Protein AF-A0A951WK63-F1 (afdb_monomer)

Mean predicted aligned error: 18.82 Å

Radius of gyration: 70.53 Å; Cα contacts (8 Å, |Δi|>4): 90; chains: 1; bounding box: 106×45×190 Å

Solvent-accessible surface area (backbone atoms only — not comparable to full-atom values): 14567 Å² total; per-residue (Å²): 136,89,88,79,92,79,76,72,72,81,50,56,33,42,60,71,56,48,23,63,70,56,74,44,58,69,61,54,49,54,70,50,30,37,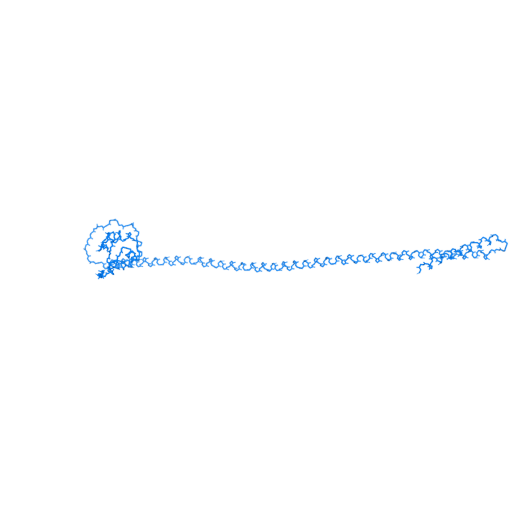70,70,66,74,43,68,81,74,44,72,62,87,96,44,50,25,27,48,43,69,59,53,55,51,49,35,57,53,44,68,72,54,69,64,82,78,84,69,77,99,78,85,88,77,90,80,92,78,87,79,94,75,95,70,68,66,65,58,53,52,48,56,50,52,53,49,54,51,51,50,52,50,52,50,52,53,50,54,50,52,51,52,64,56,48,54,60,53,52,55,51,52,52,52,50,54,53,49,54,52,52,51,50,54,50,49,54,52,48,54,51,50,51,52,50,50,53,50,52,52,52,52,52,49,53,50,49,55,50,51,53,50,52,51,52,51,51,53,51,51,51,51,52,47,53,52,52,50,51,53,51,50,52,50,53,53,51,51,50,52,52,50,54,51,49,52,54,49,50,52,47,52,52,52,43,50,55,47,47,55,53,49,71,69,53,58,88,88,44,52,72,57,50,53,51,43,52,54,48,46,53,50,46,53,52,49,49,51,53,54,55,51,62,63,63,75,76,119

pLDDT: mean 82.48, std 19.21, range [30.3, 98.0]

Structure (mmCIF, N/CA/C/O backbone):
data_AF-A0A951WK63-F1
#
_entry.id   AF-A0A951WK63-F1
#
loop_
_atom_site.group_PDB
_atom_site.id
_atom_site.type_symbol
_atom_site.label_atom_id
_atom_site.label_alt_id
_atom_site.label_comp_id
_atom_site.label_asym_id
_atom_site.label_entity_id
_atom_site.label_seq_id
_atom_site.pdbx_PDB_ins_code
_atom_site.Cartn_x
_atom_site.Cartn_y
_atom_site.Cartn_z
_atom_site.occupancy
_atom_site.B_iso_or_equiv
_atom_site.auth_seq_id
_atom_site.auth_comp_id
_atom_site.auth_asym_id
_atom_site.auth_atom_id
_atom_site.pdbx_PDB_model_num
ATOM 1 N N . MET A 1 1 ? 2.609 -20.962 109.152 1.00 34.22 1 MET A N 1
ATOM 2 C CA . MET A 1 1 ? 1.715 -22.132 109.272 1.00 34.22 1 MET A CA 1
ATOM 3 C C . MET A 1 1 ? 0.358 -21.588 109.696 1.00 34.22 1 MET A C 1
ATOM 5 O O . MET A 1 1 ? 0.169 -21.333 110.871 1.00 34.22 1 MET A O 1
ATOM 9 N N . GLU A 1 2 ? -0.448 -21.027 108.794 1.00 42.94 2 GLU A N 1
ATOM 10 C CA . GLU A 1 2 ? -1.287 -21.726 107.797 1.00 42.94 2 GLU A CA 1
ATOM 11 C C . GLU A 1 2 ? -2.126 -22.860 108.397 1.00 42.94 2 GLU A C 1
ATOM 13 O O . GLU A 1 2 ? -1.542 -23.794 108.949 1.00 42.94 2 GLU A O 1
ATOM 18 N N . ARG A 1 3 ? -3.457 -22.721 108.214 1.00 35.09 3 ARG A N 1
ATOM 19 C CA . ARG A 1 3 ? -4.582 -23.694 108.195 1.00 35.09 3 ARG A CA 1
ATOM 20 C C . ARG A 1 3 ? -5.796 -23.121 108.955 1.00 35.09 3 ARG A C 1
ATOM 22 O O . ARG A 1 3 ? -5.634 -22.655 110.071 1.00 35.09 3 ARG A O 1
ATOM 29 N N . ASP A 1 4 ? -7.035 -23.094 108.469 1.00 35.56 4 ASP A N 1
ATOM 30 C CA . ASP A 1 4 ? -7.617 -23.539 107.205 1.00 35.56 4 ASP A CA 1
ATOM 31 C C . ASP A 1 4 ? -8.939 -22.784 106.954 1.00 35.56 4 ASP A C 1
ATOM 33 O O . ASP A 1 4 ? -9.844 -22.755 107.786 1.00 35.56 4 ASP A O 1
ATOM 37 N N . ASN A 1 5 ? -9.037 -22.193 105.763 1.00 47.41 5 ASN A N 1
ATOM 38 C CA . ASN A 1 5 ? -10.276 -21.811 105.089 1.00 47.41 5 ASN A CA 1
ATOM 39 C C . ASN A 1 5 ? -11.104 -23.068 104.792 1.00 47.41 5 ASN A C 1
ATOM 41 O O . ASN A 1 5 ? -10.549 -24.010 104.227 1.00 47.41 5 ASN A O 1
ATOM 45 N N . ARG A 1 6 ? -12.422 -23.032 105.046 1.00 36.03 6 ARG A N 1
ATOM 46 C CA . ARG A 1 6 ? -13.476 -23.626 104.188 1.00 36.03 6 ARG A CA 1
ATOM 47 C C . ARG A 1 6 ? -14.877 -23.429 104.798 1.00 36.03 6 ARG A C 1
ATOM 49 O O . ARG A 1 6 ? -15.566 -24.377 105.147 1.00 36.03 6 ARG A O 1
ATOM 56 N N . PHE A 1 7 ? -15.330 -22.178 104.880 1.00 42.25 7 PHE A N 1
ATOM 57 C CA . PHE A 1 7 ? -16.761 -21.909 104.702 1.00 42.25 7 PHE A CA 1
ATOM 58 C C . PHE A 1 7 ? -16.966 -21.752 103.195 1.00 42.25 7 PHE A C 1
ATOM 60 O O . PHE A 1 7 ? -16.300 -20.917 102.586 1.00 42.25 7 PHE A O 1
ATOM 67 N N . SER A 1 8 ? -17.784 -22.610 102.587 1.00 45.47 8 SER A N 1
ATOM 68 C CA . SER A 1 8 ? -17.955 -22.732 101.134 1.00 45.47 8 SER A CA 1
ATOM 69 C C . SER A 1 8 ? -18.132 -21.374 100.441 1.00 45.47 8 SER A C 1
ATOM 71 O O . SER A 1 8 ? -19.189 -20.750 100.526 1.00 45.47 8 SER A O 1
ATOM 73 N N . ASN A 1 9 ? -17.096 -20.930 99.722 1.00 51.28 9 ASN A N 1
ATOM 74 C CA . ASN A 1 9 ? -17.106 -19.709 98.906 1.00 51.28 9 ASN A CA 1
ATOM 75 C C . ASN A 1 9 ? -18.118 -19.767 97.744 1.00 51.28 9 ASN A C 1
ATOM 77 O O . ASN A 1 9 ? -18.360 -18.746 97.114 1.00 51.28 9 ASN A O 1
ATOM 81 N N . ASP A 1 10 ? -18.748 -20.916 97.492 1.00 58.69 10 ASP A N 1
ATOM 82 C CA . ASP A 1 10 ? -19.718 -21.103 96.406 1.00 58.69 10 ASP A CA 1
ATOM 83 C C . ASP A 1 10 ? -21.110 -20.522 96.682 1.00 58.69 10 ASP A C 1
ATOM 85 O O . ASP A 1 10 ? -21.934 -20.429 95.770 1.00 58.69 10 ASP A O 1
ATOM 89 N N . GLN A 1 11 ? -21.403 -20.123 97.924 1.00 78.25 11 GLN A N 1
ATOM 90 C CA . GLN A 1 11 ? -22.748 -19.671 98.286 1.00 78.25 11 GLN A CA 1
ATOM 91 C C . GLN A 1 11 ? -22.959 -18.163 98.087 1.00 78.25 11 GLN A C 1
ATOM 93 O O . GLN A 1 11 ? -24.098 -17.722 97.907 1.00 78.25 11 GLN A O 1
ATOM 98 N N . PHE A 1 12 ? -21.881 -17.371 98.098 1.00 84.81 12 PHE A N 1
ATOM 99 C CA . PHE A 1 12 ? -21.942 -15.913 98.018 1.00 84.81 12 PHE A CA 1
ATOM 100 C C . PHE A 1 12 ? -21.297 -15.382 96.744 1.00 84.81 12 PHE A C 1
ATOM 102 O O . PHE A 1 12 ? -20.164 -15.710 96.415 1.00 84.81 12 PHE A O 1
ATOM 109 N N . VAL A 1 13 ? -22.014 -14.495 96.069 1.00 86.81 13 VAL A N 1
ATOM 110 C CA . VAL A 1 13 ? -21.670 -13.951 94.757 1.00 86.81 13 VAL A CA 1
ATOM 111 C C . VAL A 1 13 ? -21.467 -12.449 94.898 1.00 86.81 13 VAL A C 1
ATOM 113 O O . VAL A 1 13 ? -22.245 -11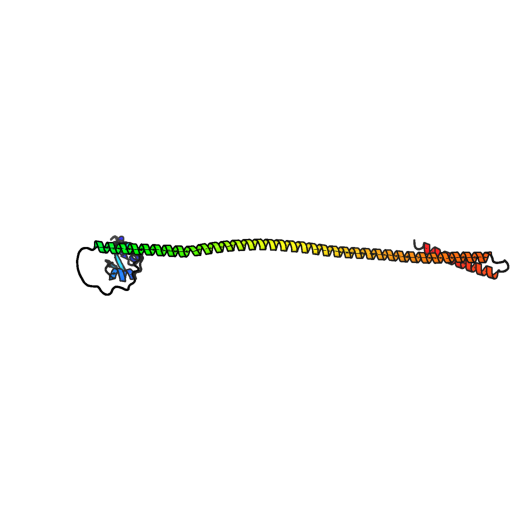.767 95.573 1.00 86.81 13 VAL A O 1
ATOM 116 N N . SER A 1 14 ? -20.392 -11.923 94.310 1.00 89.25 14 SER A N 1
ATOM 117 C CA . SER A 1 14 ? -20.122 -10.485 94.331 1.00 89.25 14 SER A CA 1
ATOM 118 C C . SER A 1 14 ? -21.089 -9.730 93.410 1.00 89.25 14 SER A C 1
ATOM 120 O O . SER A 1 14 ? -21.697 -10.314 92.521 1.00 89.25 14 SER A O 1
ATOM 122 N N . VAL A 1 15 ? -21.208 -8.408 93.562 1.00 86.56 15 VAL A N 1
ATOM 123 C CA . VAL A 1 15 ? -22.003 -7.571 92.633 1.00 86.56 15 VAL A CA 1
ATOM 124 C C . VAL A 1 15 ? -21.571 -7.756 91.177 1.00 86.56 15 VAL A C 1
ATOM 126 O O . VAL A 1 15 ? -22.404 -7.716 90.282 1.00 86.56 15 VAL A O 1
ATOM 129 N N . GLN A 1 16 ? -20.276 -7.958 90.928 1.00 86.69 16 GLN A N 1
ATOM 130 C CA . GLN A 1 16 ? -19.763 -8.131 89.573 1.00 86.69 16 GLN A CA 1
ATOM 131 C C . GLN A 1 16 ? -20.203 -9.463 88.962 1.00 86.69 16 GLN A C 1
ATOM 133 O O . GLN A 1 16 ? -20.609 -9.488 87.806 1.00 86.69 16 GLN A O 1
ATOM 138 N N . ASP A 1 17 ? -20.192 -10.528 89.756 1.00 86.19 17 ASP A N 1
ATOM 139 C CA . ASP A 1 17 ? -20.653 -11.851 89.330 1.00 86.19 17 ASP A CA 1
ATOM 140 C C . ASP A 1 17 ? -22.192 -11.917 89.258 1.00 86.19 17 ASP A C 1
ATOM 142 O O . ASP A 1 17 ? -22.770 -12.645 88.460 1.00 86.19 17 ASP A O 1
ATOM 146 N N . ALA A 1 18 ? -22.892 -11.105 90.052 1.00 84.88 18 ALA A N 1
ATOM 147 C CA . ALA A 1 18 ? -24.337 -10.945 89.943 1.00 84.88 18 ALA A CA 1
ATOM 148 C C . ALA A 1 18 ? -24.736 -10.252 88.627 1.00 84.88 18 ALA A C 1
ATOM 150 O O . ALA A 1 18 ? -25.718 -10.644 88.001 1.00 84.88 18 ALA A O 1
ATOM 151 N N . CYS A 1 19 ? -23.958 -9.256 88.178 1.00 86.94 19 CYS A N 1
ATOM 152 C CA . CYS A 1 19 ? -24.175 -8.594 86.887 1.00 86.94 19 CYS A CA 1
ATOM 153 C C . CYS A 1 19 ? -24.068 -9.568 85.713 1.00 86.94 19 CYS A C 1
ATOM 155 O O . CYS A 1 19 ? -24.853 -9.474 84.773 1.00 86.94 19 CYS A O 1
ATOM 157 N N . THR A 1 20 ? -23.098 -10.485 85.753 1.00 85.56 20 THR A N 1
ATOM 158 C CA . THR A 1 20 ? -22.901 -11.462 84.677 1.00 85.56 20 THR A CA 1
ATOM 159 C C . THR A 1 20 ? -24.010 -12.507 84.666 1.00 85.56 20 THR A C 1
ATOM 161 O O . THR A 1 20 ? -24.532 -12.809 83.599 1.00 85.56 20 THR A O 1
ATOM 164 N N . LEU A 1 21 ? -24.433 -12.999 85.836 1.00 84.81 21 LEU A N 1
ATOM 165 C CA . LEU A 1 21 ? -25.524 -13.975 85.942 1.00 84.81 21 LEU A CA 1
ATOM 166 C C . LEU A 1 21 ? -26.891 -13.417 85.517 1.00 84.81 21 LEU A C 1
ATOM 168 O O . LEU A 1 21 ? -27.717 -14.167 85.012 1.00 84.81 21 LEU A O 1
ATOM 172 N N . LEU A 1 22 ? -27.127 -12.116 85.701 1.00 83.56 22 LEU A N 1
ATOM 173 C CA . LEU A 1 22 ? -28.376 -11.440 85.317 1.00 83.56 22 LEU A CA 1
ATOM 174 C C . LEU A 1 22 ? -28.280 -10.704 83.972 1.00 83.56 22 LEU A C 1
ATOM 176 O O . LEU A 1 22 ? -29.201 -9.980 83.607 1.00 83.56 22 LEU A O 1
ATOM 180 N N . ASN A 1 23 ? -27.145 -10.819 83.272 1.00 84.69 23 ASN A N 1
ATOM 181 C CA . ASN A 1 23 ? -26.822 -10.078 82.049 1.00 84.69 23 ASN A CA 1
ATOM 182 C C . ASN A 1 23 ? -27.219 -8.584 82.114 1.00 84.69 23 ASN A C 1
ATOM 184 O O . ASN A 1 23 ? -27.838 -8.036 81.201 1.00 84.69 23 ASN A O 1
ATOM 188 N N . CYS A 1 24 ? -26.913 -7.920 83.236 1.00 83.62 24 CYS A N 1
ATOM 189 C CA . CYS A 1 24 ? -27.337 -6.545 83.492 1.00 83.62 24 CYS A CA 1
ATOM 190 C C . CYS A 1 24 ? -26.246 -5.679 84.136 1.00 83.62 24 CYS A C 1
ATOM 192 O O . CYS A 1 24 ? -25.277 -6.161 84.721 1.00 83.62 24 CYS A O 1
ATOM 194 N N . GLY A 1 25 ? -26.394 -4.356 84.018 1.00 86.62 25 GLY A N 1
ATOM 195 C CA . GLY A 1 25 ? -25.466 -3.396 84.614 1.00 86.62 25 GLY A CA 1
ATOM 196 C C . GLY A 1 25 ? -25.632 -3.258 86.132 1.00 86.62 25 GLY A C 1
ATOM 197 O O . GLY A 1 25 ? -26.723 -3.440 86.672 1.00 86.62 25 GLY A O 1
ATOM 198 N N . ARG A 1 26 ? -24.565 -2.823 86.823 1.00 87.19 26 ARG A N 1
ATOM 199 C CA . ARG A 1 26 ? -24.556 -2.597 88.289 1.00 87.19 26 ARG A CA 1
ATOM 200 C C . ARG A 1 26 ? -25.702 -1.697 88.755 1.00 87.19 26 ARG A C 1
ATOM 202 O O . ARG A 1 26 ? -26.252 -1.921 89.826 1.00 87.19 26 ARG A O 1
ATOM 209 N N . THR A 1 27 ? -26.072 -0.705 87.945 1.00 87.69 27 THR A N 1
ATOM 210 C CA . THR A 1 27 ? -27.185 0.208 88.229 1.00 87.69 27 THR A CA 1
ATOM 211 C C . THR A 1 27 ? -28.483 -0.560 88.446 1.00 87.69 27 THR A C 1
ATOM 213 O O . THR A 1 27 ? -29.096 -0.384 89.489 1.00 87.69 27 THR A O 1
ATOM 216 N N . LYS A 1 28 ? -28.838 -1.494 87.551 1.00 84.88 28 LYS A N 1
ATOM 217 C CA . LYS A 1 28 ? -30.066 -2.299 87.669 1.00 84.88 28 LYS A CA 1
ATOM 218 C C . LYS A 1 28 ? -30.078 -3.116 88.968 1.00 84.88 28 LYS A C 1
ATOM 220 O O . LYS A 1 28 ? -31.107 -3.215 89.626 1.00 84.88 28 LYS A O 1
ATOM 225 N N . ILE A 1 29 ? -28.920 -3.605 89.417 1.00 85.31 29 ILE A N 1
ATOM 226 C CA . ILE A 1 29 ? -28.810 -4.312 90.701 1.00 85.31 29 ILE A CA 1
ATOM 227 C C . ILE A 1 29 ? -29.177 -3.412 91.883 1.00 85.31 29 ILE A C 1
ATOM 229 O O . ILE A 1 29 ? -29.987 -3.801 92.721 1.00 85.31 29 ILE A O 1
ATOM 233 N N . TYR A 1 30 ? -28.623 -2.204 91.950 1.00 85.38 30 TYR A N 1
ATOM 234 C CA . TYR A 1 30 ? -28.864 -1.310 93.084 1.00 85.38 30 TYR A CA 1
ATOM 235 C C . TYR A 1 30 ? -30.220 -0.607 93.032 1.00 85.38 30 TYR A C 1
ATOM 237 O O . TYR A 1 30 ? -30.876 -0.482 94.064 1.00 85.38 30 TYR A O 1
ATOM 245 N N . THR A 1 31 ? -30.641 -0.153 91.853 1.00 83.62 31 THR A N 1
ATOM 246 C CA . THR A 1 31 ? -31.808 0.726 91.697 1.00 83.62 31 THR A CA 1
ATOM 247 C C . THR A 1 31 ? -33.093 -0.004 91.357 1.00 83.62 31 THR A C 1
ATOM 249 O O . THR A 1 31 ? -34.152 0.612 91.436 1.00 83.62 31 THR A O 1
ATOM 252 N N . HIS A 1 32 ? -33.021 -1.270 90.951 1.00 83.25 32 HIS A N 1
ATOM 253 C CA . HIS A 1 32 ? -34.204 -2.071 90.657 1.00 83.25 32 HIS A CA 1
ATOM 254 C C . HIS A 1 32 ? -34.300 -3.282 91.584 1.00 83.25 32 HIS A C 1
ATOM 256 O O . HIS A 1 32 ? -35.345 -3.498 92.183 1.00 83.25 32 HIS A O 1
ATOM 262 N N . TYR A 1 33 ? -33.227 -4.061 91.763 1.00 85.94 33 TYR A N 1
ATOM 263 C CA . TYR A 1 33 ? -33.324 -5.266 92.597 1.00 85.94 33 TYR A CA 1
ATOM 264 C C . TYR A 1 33 ? -33.220 -4.989 94.097 1.00 85.94 33 TYR A C 1
ATOM 266 O O . TYR A 1 33 ? -34.008 -5.531 94.865 1.00 85.94 33 TYR A O 1
ATOM 274 N N . ILE A 1 34 ? -32.284 -4.147 94.539 1.00 85.00 34 ILE A N 1
ATOM 275 C CA . ILE A 1 34 ? -32.101 -3.884 95.976 1.00 85.00 34 ILE A CA 1
ATOM 276 C C . ILE A 1 34 ? -33.149 -2.906 96.515 1.00 85.00 34 ILE A C 1
ATOM 278 O O . ILE A 1 34 ? -33.750 -3.170 97.554 1.00 85.00 34 ILE A O 1
ATOM 282 N N . SER A 1 35 ? -33.388 -1.796 95.815 1.00 83.56 35 SER A N 1
ATOM 283 C CA . SER A 1 35 ? -34.369 -0.773 96.212 1.00 83.56 35 SER A CA 1
ATOM 284 C C . SER A 1 35 ? -35.796 -1.317 96.320 1.00 83.56 35 SER A C 1
ATOM 286 O O . SER A 1 35 ? -36.496 -0.976 97.268 1.00 83.56 35 SER A O 1
ATOM 288 N N . ASN A 1 36 ? -36.202 -2.204 95.405 1.00 78.94 36 ASN A N 1
ATOM 289 C CA . ASN A 1 36 ? -37.531 -2.822 95.412 1.00 78.94 36 ASN A CA 1
ATOM 290 C C . ASN A 1 36 ? -37.598 -4.072 96.313 1.00 78.94 36 ASN A C 1
ATOM 292 O 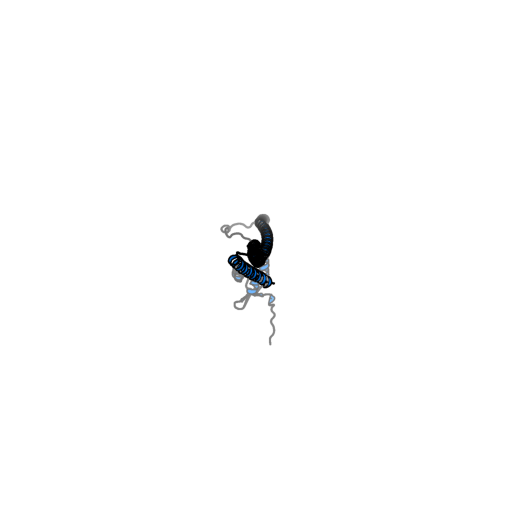O . ASN A 1 36 ? -38.584 -4.801 96.283 1.00 78.94 36 ASN A O 1
ATOM 296 N N . GLY A 1 37 ? -36.543 -4.361 97.087 1.00 80.94 37 GLY A N 1
ATOM 297 C CA . GLY A 1 37 ? -36.499 -5.484 98.030 1.00 80.94 37 GLY A CA 1
ATOM 298 C C . GLY A 1 37 ? -36.382 -6.877 97.394 1.00 80.94 37 GLY A C 1
ATOM 299 O O . GLY A 1 37 ? -36.453 -7.874 98.108 1.00 80.94 37 GLY A O 1
ATOM 300 N N . LEU A 1 38 ? -36.173 -6.965 96.078 1.00 81.06 38 LEU A N 1
ATOM 301 C CA . LEU A 1 38 ? -36.055 -8.223 95.328 1.00 81.06 38 LEU A CA 1
ATOM 302 C C . LEU A 1 38 ? -34.724 -8.943 95.591 1.00 81.06 38 LEU A C 1
ATOM 304 O O . LEU A 1 38 ? -34.646 -10.165 95.482 1.00 81.06 38 LEU A O 1
ATOM 308 N N . LEU A 1 39 ? -33.677 -8.198 95.956 1.00 85.31 39 LEU A N 1
ATOM 309 C CA . LEU A 1 39 ? -32.358 -8.726 96.292 1.00 85.31 39 LEU A CA 1
ATOM 310 C C . LEU A 1 39 ? -31.818 -8.047 97.554 1.00 85.31 39 LEU A C 1
ATOM 312 O O . LEU A 1 39 ? -31.720 -6.827 97.624 1.00 85.31 39 LEU A O 1
ATOM 316 N N . ALA A 1 40 ? -31.405 -8.833 98.548 1.00 84.31 40 ALA A N 1
ATOM 317 C CA . ALA A 1 40 ? -30.864 -8.309 99.802 1.00 84.31 40 ALA A CA 1
ATOM 318 C C . ALA A 1 40 ? -29.350 -8.533 99.902 1.00 84.31 40 ALA A C 1
ATOM 320 O O . ALA A 1 40 ? -28.855 -9.620 99.600 1.00 84.31 40 ALA A O 1
ATOM 321 N N . VAL A 1 41 ? -28.607 -7.534 100.389 1.00 85.81 41 VAL A N 1
ATOM 322 C CA . VAL A 1 41 ? -27.170 -7.679 100.681 1.00 85.81 41 VAL A CA 1
ATOM 323 C C . VAL A 1 41 ? -27.002 -8.581 101.903 1.00 85.81 41 VAL A C 1
ATOM 325 O O . VAL A 1 41 ? -27.433 -8.233 103.000 1.00 85.81 41 VAL A O 1
ATOM 328 N N . LYS A 1 42 ? -26.372 -9.745 101.722 1.00 86.38 42 LYS A N 1
ATOM 329 C CA . LYS A 1 42 ? -26.234 -10.763 102.780 1.00 86.38 42 LYS A CA 1
ATOM 330 C C . LYS A 1 42 ? -24.898 -10.689 103.503 1.00 86.38 42 LYS A C 1
ATOM 332 O O . LYS A 1 42 ? -24.806 -11.059 104.669 1.00 86.38 42 LYS A O 1
ATOM 337 N N . LYS A 1 43 ? -23.862 -10.194 102.827 1.00 83.62 43 LYS A N 1
ATOM 338 C CA . LYS A 1 43 ? -22.542 -9.982 103.422 1.00 83.62 43 LYS A CA 1
ATOM 339 C C . LYS A 1 43 ? -21.897 -8.737 102.826 1.00 83.62 43 LYS A C 1
ATOM 341 O O . LYS A 1 43 ? -21.997 -8.491 101.626 1.00 83.62 43 LYS A O 1
ATOM 346 N N . LYS A 1 44 ? -21.219 -7.956 103.666 1.00 84.88 44 LYS A N 1
ATOM 347 C CA . LYS A 1 44 ? -20.464 -6.770 103.252 1.00 84.88 44 LYS A CA 1
ATOM 348 C C . LYS A 1 44 ? -19.024 -6.898 103.736 1.00 84.88 44 LYS A C 1
ATOM 350 O O . LYS A 1 44 ? -18.791 -7.080 104.926 1.00 84.88 44 LYS A O 1
ATOM 355 N N . ILE A 1 45 ? -18.070 -6.838 102.809 1.00 81.44 45 ILE A N 1
ATOM 356 C CA . ILE A 1 45 ? -16.632 -6.846 103.110 1.00 81.44 45 ILE A CA 1
ATOM 357 C C . ILE A 1 45 ? -16.057 -5.548 102.539 1.00 81.44 45 ILE A C 1
ATOM 359 O O . ILE A 1 45 ? -15.953 -5.385 101.321 1.00 81.44 45 ILE A O 1
ATOM 363 N N . GLY A 1 46 ? -15.756 -4.587 103.416 1.00 81.69 46 GLY A N 1
ATOM 364 C CA . GLY A 1 46 ? -15.417 -3.219 103.013 1.00 81.69 46 GLY A CA 1
ATOM 365 C C . GLY A 1 46 ? -16.550 -2.570 102.207 1.00 81.69 46 GLY A C 1
ATOM 366 O O . GLY A 1 46 ? -17.707 -2.579 102.626 1.00 81.69 46 GLY A O 1
ATOM 367 N N . ASN A 1 47 ? -16.233 -2.056 101.015 1.00 79.94 47 ASN A N 1
ATOM 368 C CA . ASN A 1 47 ? -17.217 -1.474 100.089 1.00 79.94 47 ASN A CA 1
ATOM 369 C C . ASN A 1 47 ? -17.839 -2.497 99.123 1.00 79.94 47 ASN A C 1
ATOM 371 O O . ASN A 1 47 ? -18.597 -2.122 98.230 1.00 79.94 47 ASN A O 1
ATOM 375 N N . ARG A 1 48 ? -17.535 -3.793 99.276 1.00 81.31 48 ARG A N 1
ATOM 376 C CA . ARG A 1 48 ? -18.060 -4.849 98.404 1.00 81.31 48 ARG A CA 1
ATOM 377 C C . ARG A 1 48 ? -19.272 -5.510 99.043 1.00 81.31 48 ARG A C 1
ATOM 379 O O . ARG A 1 48 ? -19.211 -5.974 100.182 1.00 81.31 48 ARG A O 1
ATOM 386 N N . SER A 1 49 ? -20.363 -5.544 98.285 1.00 85.75 49 SER A N 1
ATOM 387 C CA . SER A 1 49 ? -21.593 -6.247 98.651 1.00 85.75 49 SER A CA 1
ATOM 388 C C . SER A 1 49 ? -21.580 -7.649 98.051 1.00 85.75 49 SER A C 1
ATOM 390 O O . SER A 1 49 ? -21.123 -7.836 96.921 1.00 85.75 49 SER A O 1
ATOM 392 N N . PHE A 1 50 ? -22.070 -8.617 98.814 1.00 87.56 50 PHE A N 1
ATOM 393 C CA . PHE A 1 50 ? -22.204 -10.006 98.402 1.00 87.56 50 PHE A CA 1
ATOM 394 C C . PHE A 1 50 ? -23.635 -10.479 98.648 1.00 87.56 50 PHE A C 1
ATOM 396 O O . PHE A 1 50 ? -24.257 -10.153 99.668 1.00 87.56 50 PHE A O 1
ATOM 403 N N . PHE A 1 51 ? -24.128 -11.273 97.710 1.00 89.12 51 PHE A N 1
ATOM 404 C CA . PHE A 1 51 ? -25.488 -11.796 97.664 1.00 89.12 51 PHE A CA 1
ATOM 405 C C . PHE A 1 51 ? -25.456 -13.317 97.697 1.00 89.12 51 PHE A C 1
ATOM 407 O O . PHE A 1 51 ? -24.435 -13.916 97.365 1.00 89.12 51 PHE A O 1
ATOM 414 N N . LEU A 1 52 ? -26.558 -13.956 98.079 1.00 87.94 52 LEU A N 1
ATOM 415 C CA . LEU A 1 52 ? -26.666 -15.405 97.935 1.00 87.94 52 LEU A CA 1
ATOM 416 C C . LEU A 1 52 ? -26.850 -15.758 96.460 1.00 87.94 52 LEU A C 1
ATOM 418 O O . LEU A 1 52 ? -27.705 -15.186 95.781 1.00 87.94 52 LEU A O 1
ATOM 422 N N . ARG A 1 53 ? -26.083 -16.738 95.980 1.00 84.75 53 ARG A N 1
ATOM 423 C CA . ARG A 1 53 ? -26.179 -17.237 94.601 1.00 84.75 53 ARG A CA 1
ATOM 424 C C . ARG A 1 53 ? -27.602 -17.667 94.235 1.00 84.75 53 ARG A C 1
ATOM 426 O O . ARG A 1 53 ? -28.091 -17.341 93.161 1.00 84.75 53 ARG A O 1
ATOM 433 N N . THR A 1 54 ? -28.285 -18.323 95.171 1.00 84.88 54 THR A N 1
ATOM 434 C CA . THR A 1 54 ? -29.661 -18.816 95.014 1.00 84.88 54 THR A CA 1
ATOM 435 C C . THR A 1 54 ? -30.683 -17.70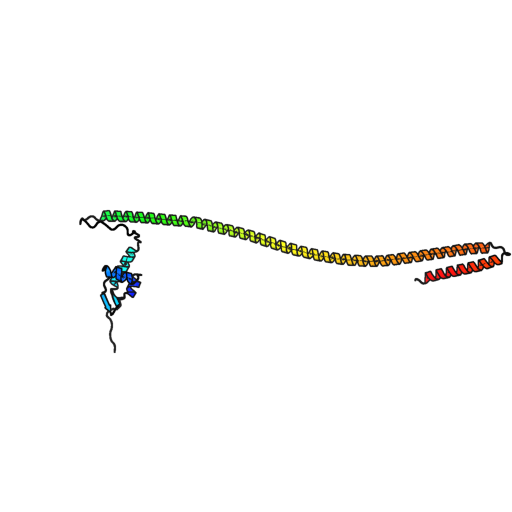7 94.780 1.00 84.88 54 THR A C 1
ATOM 437 O O . THR A 1 54 ? -31.676 -17.932 94.094 1.00 84.88 54 THR A O 1
ATOM 440 N N . ASP A 1 55 ? -30.460 -16.521 95.352 1.00 84.94 55 ASP A N 1
ATOM 441 C CA . ASP A 1 55 ? -31.368 -15.384 95.188 1.00 84.94 55 ASP A CA 1
ATOM 442 C C . ASP A 1 55 ? -31.187 -14.765 93.793 1.00 84.94 55 ASP A C 1
ATOM 444 O O . ASP A 1 55 ? -32.169 -14.449 93.127 1.00 84.94 55 ASP A O 1
ATOM 448 N N . ILE A 1 56 ? -29.944 -14.691 93.301 1.00 84.69 56 ILE A N 1
ATOM 449 C CA . ILE A 1 56 ? -29.635 -14.216 91.944 1.00 84.69 56 ILE A CA 1
ATOM 450 C C . ILE A 1 56 ? -30.199 -15.173 90.887 1.00 84.69 56 ILE A C 1
ATOM 452 O O . ILE A 1 56 ? -30.849 -14.729 89.948 1.00 84.69 56 ILE A O 1
ATOM 456 N N . GLU A 1 57 ? -30.009 -16.483 91.050 1.00 84.31 57 GLU A N 1
ATOM 457 C CA . GLU A 1 57 ? -30.533 -17.483 90.108 1.00 84.31 57 GLU A CA 1
ATOM 458 C C . GLU A 1 57 ? -32.071 -17.507 90.076 1.00 84.31 57 GLU A C 1
ATOM 460 O O . GLU A 1 57 ? -32.666 -17.766 89.030 1.00 84.31 57 GLU A O 1
ATOM 465 N N . ARG A 1 58 ? -32.735 -17.199 91.199 1.00 83.56 58 ARG A N 1
ATOM 466 C CA . ARG A 1 58 ? -34.197 -17.044 91.241 1.00 83.56 58 ARG A CA 1
ATOM 467 C C . ARG A 1 58 ? -34.654 -15.838 90.421 1.00 83.56 58 ARG A C 1
ATOM 469 O O . ARG A 1 58 ? -35.625 -15.956 89.679 1.00 83.56 58 ARG A O 1
ATOM 476 N N . ILE A 1 59 ? -33.942 -14.715 90.529 1.00 83.12 59 ILE A N 1
ATOM 477 C CA . ILE A 1 59 ? -34.228 -13.510 89.741 1.00 83.12 59 ILE A CA 1
ATOM 478 C C . ILE A 1 59 ? -33.969 -13.775 88.253 1.00 83.12 59 ILE A C 1
ATOM 480 O O . ILE A 1 59 ? -34.830 -13.462 87.437 1.00 83.12 59 ILE A O 1
ATOM 484 N N . ALA A 1 60 ? -32.857 -14.426 87.899 1.00 81.94 60 ALA A N 1
ATOM 485 C CA . ALA A 1 60 ? -32.527 -14.763 86.511 1.00 81.94 60 ALA A CA 1
ATOM 486 C C . ALA A 1 60 ? -33.643 -15.580 85.840 1.00 81.94 60 ALA A C 1
ATOM 488 O O . ALA A 1 60 ? -34.114 -15.228 84.763 1.00 81.94 60 ALA A O 1
ATOM 489 N N . LYS A 1 61 ? -34.144 -16.612 86.530 1.00 78.94 61 LYS A N 1
ATOM 490 C CA . LYS A 1 61 ? -35.264 -17.432 86.043 1.00 78.94 61 LYS A CA 1
ATOM 491 C C . LYS A 1 61 ? -36.565 -16.640 85.909 1.00 78.94 61 LYS A C 1
ATOM 493 O O . LYS A 1 61 ? -37.354 -16.912 85.011 1.00 78.94 61 LYS A O 1
ATOM 498 N N . SER A 1 62 ? -36.803 -15.668 86.792 1.00 72.88 62 SER A N 1
ATOM 499 C CA . SER A 1 62 ? -37.972 -14.788 86.677 1.00 72.88 62 SER A CA 1
ATOM 50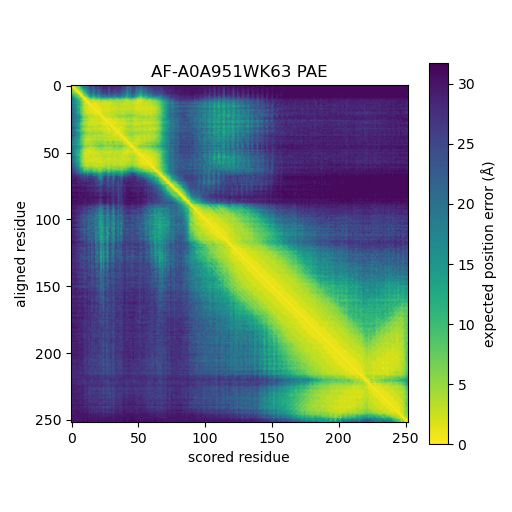0 C C . SER A 1 62 ? -37.851 -13.780 85.531 1.00 72.88 62 SER A C 1
ATOM 502 O O . SER A 1 62 ? -38.862 -13.449 84.920 1.00 72.88 62 SER A O 1
ATOM 504 N N . GLU A 1 63 ? -36.637 -13.332 85.194 1.00 72.31 63 GLU A N 1
ATOM 505 C CA . GLU A 1 63 ? -36.405 -12.481 84.023 1.00 72.31 63 GLU A CA 1
ATOM 506 C C . GLU A 1 63 ? -36.511 -13.265 82.721 1.00 72.31 63 GLU A C 1
ATOM 508 O O . GLU A 1 63 ? -37.119 -12.766 81.786 1.00 72.31 63 GLU A O 1
ATOM 513 N N . GLU A 1 64 ? -36.025 -14.506 82.650 1.00 62.44 64 GLU A N 1
ATOM 514 C CA . GLU A 1 64 ? -36.244 -15.356 81.468 1.00 62.44 64 GLU A CA 1
ATOM 515 C C . GLU A 1 64 ? -37.736 -15.519 81.136 1.00 62.44 64 GLU A C 1
ATOM 517 O O . GLU A 1 64 ? -38.111 -15.545 79.965 1.00 62.44 64 GLU A O 1
ATOM 522 N N . LEU A 1 65 ? -38.596 -15.534 82.159 1.00 55.88 65 LEU A N 1
ATOM 523 C CA . LEU A 1 65 ? -40.052 -15.537 82.007 1.00 55.88 65 LEU A CA 1
ATOM 524 C C . LEU A 1 65 ? -40.639 -14.156 81.647 1.00 55.88 65 LEU A C 1
ATOM 526 O O . LEU A 1 65 ? -41.761 -14.100 81.147 1.00 55.88 65 LEU A O 1
ATOM 530 N N . SER A 1 66 ? -39.908 -13.054 81.862 1.00 52.16 66 SER A N 1
ATOM 531 C CA . SER A 1 66 ? -40.337 -11.678 81.551 1.00 52.16 66 SER A CA 1
ATOM 532 C C . SER A 1 66 ? -39.728 -11.083 80.269 1.00 52.16 66 SER A C 1
ATOM 534 O O . SER A 1 66 ? -40.137 -10.001 79.857 1.00 52.16 66 SER A O 1
ATOM 536 N N . ILE A 1 67 ? -38.819 -11.791 79.578 1.00 45.88 67 ILE A N 1
ATOM 537 C CA . ILE A 1 67 ? -38.231 -11.373 78.283 1.00 45.88 67 ILE A CA 1
ATOM 538 C C . ILE A 1 67 ? -39.261 -11.367 77.128 1.00 45.88 67 ILE A C 1
ATOM 540 O O . ILE A 1 67 ? -38.946 -10.929 76.021 1.00 45.88 67 ILE A O 1
ATOM 544 N N . LEU A 1 68 ? -40.524 -11.746 77.357 1.00 37.75 68 LEU A N 1
ATOM 545 C CA . LEU A 1 68 ? -41.592 -11.342 76.439 1.00 37.75 68 LEU A CA 1
ATOM 546 C C . LEU A 1 68 ? -41.740 -9.813 76.507 1.00 37.75 68 LEU A C 1
ATOM 548 O O . LEU A 1 68 ? -42.108 -9.285 77.556 1.00 37.75 68 LEU A O 1
ATOM 552 N N . PRO A 1 69 ? -41.451 -9.073 75.422 1.00 39.88 69 PRO A N 1
ATOM 553 C CA . PRO A 1 69 ? -41.394 -7.625 75.474 1.00 39.88 69 PRO A CA 1
ATOM 554 C C . PRO A 1 69 ? -42.806 -7.071 75.667 1.00 39.88 69 PRO A C 1
ATOM 556 O O . PRO A 1 69 ? -43.578 -6.930 74.721 1.00 39.88 69 PRO A O 1
ATOM 559 N N . VAL A 1 70 ? -43.138 -6.715 76.906 1.00 38.75 70 VAL A N 1
ATOM 560 C CA . VAL A 1 70 ? -44.225 -5.786 77.205 1.00 38.75 70 VAL A CA 1
ATOM 561 C C . VAL A 1 70 ? -43.724 -4.397 76.822 1.00 38.75 70 VAL A C 1
ATOM 563 O O . VAL A 1 70 ? -43.180 -3.658 77.638 1.00 38.75 70 VAL A O 1
ATOM 566 N N . SER A 1 71 ? -43.888 -4.025 75.553 1.00 34.59 71 SER A N 1
ATOM 567 C CA . SER A 1 71 ? -43.980 -2.613 75.190 1.00 34.59 71 SER A CA 1
ATOM 568 C C . SER A 1 71 ? -45.421 -2.163 75.436 1.00 34.59 71 SER A C 1
ATOM 570 O O . SER A 1 71 ? -46.219 -2.050 74.508 1.00 34.59 71 SER A O 1
ATOM 572 N N . MET A 1 72 ? -45.771 -1.948 76.702 1.00 32.47 72 MET A N 1
ATOM 573 C CA . MET A 1 72 ? -46.890 -1.076 77.043 1.00 32.47 72 MET A CA 1
ATOM 574 C C . MET A 1 72 ? -46.293 0.295 77.344 1.00 32.47 72 MET A C 1
ATOM 576 O O . MET A 1 72 ? -45.467 0.454 78.241 1.00 32.47 72 MET A O 1
ATOM 580 N N . SER A 1 73 ? -46.651 1.264 76.511 1.00 30.30 73 SER A N 1
ATOM 581 C CA . SER A 1 73 ? -46.298 2.672 76.644 1.00 30.30 73 SER A CA 1
ATOM 582 C C . SER A 1 73 ? -46.643 3.189 78.052 1.00 30.30 73 SER A C 1
ATOM 584 O O . SER A 1 73 ? -47.738 2.902 78.539 1.00 30.30 73 SER A O 1
ATOM 586 N N . PRO A 1 74 ? -45.782 3.984 78.716 1.00 32.72 74 PRO A N 1
ATOM 587 C CA . PRO A 1 74 ? -46.091 4.570 80.014 1.00 32.72 74 PRO A CA 1
ATOM 588 C C . PRO A 1 74 ? -47.008 5.781 79.810 1.00 32.72 74 PRO A C 1
ATOM 590 O O . PRO A 1 74 ? -46.566 6.926 79.795 1.00 32.72 74 PRO A O 1
ATOM 593 N N . SER A 1 75 ? -48.291 5.541 79.557 1.00 34.16 75 SER A N 1
ATOM 594 C CA . SER A 1 75 ? -49.308 6.595 79.450 1.00 34.16 75 SER A CA 1
ATOM 595 C C . SER A 1 75 ? -50.692 6.034 79.758 1.00 34.16 75 SER A C 1
ATOM 597 O O . SER A 1 75 ? -51.572 6.109 78.917 1.00 34.16 75 SER A O 1
ATOM 599 N N . GLN A 1 76 ? -50.855 5.420 80.931 1.00 35.25 76 GLN A N 1
ATOM 600 C CA . GLN A 1 76 ? -52.140 5.169 81.601 1.00 35.25 76 GLN A CA 1
ATOM 601 C C . GLN A 1 76 ? -51.832 4.462 82.922 1.00 35.25 76 GLN A C 1
ATOM 603 O O . GLN A 1 76 ? -51.779 3.245 82.983 1.00 35.25 76 GLN A O 1
ATOM 608 N N . ASN A 1 77 ? -51.492 5.239 83.948 1.00 31.06 77 ASN A N 1
ATOM 609 C CA . ASN A 1 77 ? -51.514 4.818 85.352 1.00 31.06 77 ASN A CA 1
ATOM 610 C C . ASN A 1 77 ? -51.548 6.085 86.213 1.00 31.06 77 ASN A C 1
ATOM 612 O O . ASN A 1 77 ? -50.598 6.434 86.908 1.00 31.06 77 ASN A O 1
ATOM 616 N N . GLN A 1 78 ? -52.652 6.812 86.099 1.00 33.84 78 GLN A N 1
ATOM 617 C CA . GLN A 1 78 ? -53.199 7.603 87.190 1.00 33.84 78 GLN A CA 1
ATOM 618 C C . GLN A 1 78 ? -54.690 7.283 87.228 1.00 33.84 78 GLN A C 1
ATOM 620 O O . GLN A 1 78 ? -55.321 7.216 86.179 1.00 33.84 78 GLN A O 1
ATOM 625 N N . GLU A 1 79 ? -55.182 7.075 88.447 1.00 35.81 79 GLU A N 1
ATOM 626 C CA . GLU A 1 79 ? -56.566 6.759 88.813 1.00 35.81 79 GLU A CA 1
ATOM 627 C C . GLU A 1 79 ? -56.986 5.300 88.609 1.00 35.81 79 GLU A C 1
ATOM 629 O O . GLU A 1 79 ? -57.592 4.938 87.610 1.00 35.81 79 GLU A O 1
ATOM 634 N N . GLN A 1 80 ? -56.696 4.470 89.617 1.00 31.34 80 GLN A N 1
ATOM 635 C CA . GLN A 1 80 ? -57.718 3.717 90.362 1.00 31.34 80 GLN A CA 1
ATOM 636 C C . GLN A 1 80 ? -57.044 2.891 91.471 1.00 31.34 80 GLN A C 1
ATOM 638 O O . GLN A 1 80 ? -56.926 1.673 91.417 1.00 31.34 80 GLN A O 1
ATOM 643 N N . GLU A 1 81 ? -56.602 3.582 92.524 1.00 35.31 81 GLU A N 1
ATOM 644 C CA . GLU A 1 81 ? -56.737 3.019 93.867 1.00 35.31 81 GLU A CA 1
ATOM 645 C C . GLU A 1 81 ? -58.196 3.229 94.260 1.00 35.31 81 GLU A C 1
ATOM 647 O O . GLU A 1 81 ? -58.595 4.368 94.501 1.00 35.31 81 GLU A O 1
ATOM 652 N N . SER A 1 82 ? -58.994 2.163 94.274 1.00 35.12 82 SER A N 1
ATOM 653 C CA . SER A 1 82 ? -59.980 1.864 95.321 1.00 35.12 82 SER A CA 1
ATOM 654 C C . SER A 1 82 ? -60.864 0.691 94.902 1.00 35.12 82 SER A C 1
ATOM 656 O O . SER A 1 82 ? -61.390 0.662 93.798 1.00 35.12 82 SER A O 1
ATOM 658 N N . GLU A 1 83 ? -61.060 -0.201 95.872 1.00 36.97 83 GLU A N 1
ATOM 659 C CA . GLU A 1 83 ? -62.187 -1.122 96.043 1.00 36.97 83 GLU A CA 1
ATOM 660 C C . GLU A 1 83 ? -62.057 -2.615 95.667 1.00 36.97 83 GLU A C 1
ATOM 662 O O . GLU A 1 83 ? -62.058 -3.045 94.522 1.00 36.97 83 GLU A O 1
ATOM 667 N N . LEU A 1 84 ? -62.120 -3.382 96.764 1.00 31.98 84 LEU A N 1
ATOM 668 C CA . LEU A 1 84 ? -62.825 -4.643 96.987 1.00 31.98 84 LEU A CA 1
ATOM 669 C C . LEU A 1 84 ? -62.161 -5.986 96.629 1.00 31.98 84 LEU A C 1
ATOM 671 O O . LEU A 1 84 ? -62.187 -6.509 95.523 1.00 31.98 84 LEU A O 1
ATOM 675 N N . ILE A 1 85 ? -61.726 -6.618 97.720 1.00 42.88 85 ILE A N 1
ATOM 676 C CA . ILE A 1 85 ? -61.658 -8.057 97.977 1.00 42.88 85 ILE A CA 1
ATOM 677 C C . ILE A 1 85 ? -62.927 -8.771 97.457 1.00 42.88 85 ILE A C 1
ATOM 679 O O . ILE A 1 85 ? -64.025 -8.518 97.949 1.00 42.88 85 ILE A O 1
ATOM 683 N N . GLY A 1 86 ? -62.762 -9.730 96.540 1.00 32.28 86 GLY A N 1
ATOM 684 C CA . GLY A 1 86 ? -63.801 -10.680 96.119 1.00 32.28 86 GLY A CA 1
ATOM 685 C C . GLY A 1 86 ? -63.232 -11.792 95.215 1.00 32.28 86 GLY A C 1
ATOM 686 O O . GLY A 1 86 ? -62.444 -11.486 94.324 1.00 32.28 86 GLY A O 1
ATOM 687 N N . PRO A 1 87 ? -63.551 -13.086 95.424 1.00 52.31 87 PRO A N 1
ATOM 688 C CA . PRO A 1 87 ? -62.845 -14.188 94.773 1.00 52.31 87 PRO A CA 1
ATOM 689 C C . PRO A 1 87 ? -63.531 -14.622 93.468 1.00 52.31 87 PRO A C 1
ATOM 691 O O . PRO A 1 87 ? -64.517 -15.346 93.525 1.00 52.31 87 PRO A O 1
ATOM 694 N N . SER A 1 88 ? -62.997 -14.247 92.298 1.00 47.56 88 SER A N 1
ATOM 695 C CA . SER A 1 88 ? -63.224 -14.978 91.029 1.00 47.56 88 SER A CA 1
ATOM 696 C C . SER A 1 88 ? -62.286 -14.514 89.894 1.00 47.56 88 SER A C 1
ATOM 698 O O . SER A 1 88 ? -62.735 -14.097 88.835 1.00 47.56 88 SER A O 1
ATOM 700 N N . GLY A 1 89 ? -60.964 -14.575 90.094 1.00 50.62 89 GLY A N 1
ATOM 701 C CA . GLY A 1 89 ? -59.979 -14.051 89.125 1.00 50.62 89 GLY A CA 1
ATOM 702 C C . GLY A 1 89 ? -59.731 -14.892 87.860 1.00 50.62 89 GLY A C 1
ATOM 703 O O . GLY A 1 89 ? -58.993 -14.463 86.987 1.00 50.62 89 GLY A O 1
ATOM 704 N N . ARG A 1 90 ? -60.325 -16.088 87.713 1.00 56.50 90 ARG A N 1
ATOM 705 C CA . ARG A 1 90 ? -59.951 -16.998 86.607 1.00 56.50 90 ARG A CA 1
ATOM 706 C C . ARG A 1 90 ? -60.483 -16.578 85.234 1.00 56.50 90 ARG A C 1
ATOM 708 O O . ARG A 1 90 ? -59.781 -16.785 84.253 1.00 56.50 90 ARG A O 1
ATOM 715 N N . ASP A 1 91 ? -61.675 -15.989 85.155 1.00 58.34 91 ASP A N 1
ATOM 716 C CA . ASP A 1 91 ? -62.300 -15.654 83.865 1.00 58.34 91 ASP A CA 1
ATOM 717 C C . ASP A 1 91 ? -61.761 -14.346 83.259 1.00 58.34 91 ASP A C 1
ATOM 719 O O . ASP A 1 91 ? -61.669 -14.223 82.035 1.00 58.34 91 ASP A O 1
ATOM 723 N N . GLU A 1 92 ? -61.360 -13.378 84.092 1.00 60.44 92 GLU A N 1
ATOM 724 C CA . GLU A 1 92 ? -60.695 -12.149 83.633 1.00 60.44 92 GLU A CA 1
ATOM 725 C C . GLU A 1 92 ? -59.257 -12.417 83.186 1.00 60.44 92 GLU A C 1
ATOM 727 O O . GLU A 1 92 ? -58.864 -11.976 82.107 1.00 60.44 92 GLU A O 1
ATOM 732 N N . ASP A 1 93 ? -58.506 -13.231 83.931 1.00 66.19 93 ASP A N 1
ATOM 733 C CA . ASP A 1 93 ? -57.158 -13.650 83.534 1.00 66.19 93 ASP A CA 1
ATOM 734 C C . ASP A 1 93 ? -57.172 -14.410 82.196 1.00 66.19 93 ASP A C 1
ATOM 736 O O . ASP A 1 93 ? -56.297 -14.232 81.345 1.00 66.19 93 ASP A O 1
ATOM 740 N N . GLN A 1 94 ? -58.204 -15.228 81.966 1.00 69.38 94 GLN A N 1
ATOM 741 C CA . GLN A 1 94 ? -58.361 -16.001 80.736 1.00 69.38 94 GLN A CA 1
ATOM 742 C C . GLN A 1 94 ? -58.775 -15.127 79.538 1.00 69.38 94 GLN A C 1
ATOM 744 O O . GLN A 1 94 ? -58.326 -15.375 78.414 1.00 69.38 94 GLN A O 1
ATOM 749 N N . LYS A 1 95 ? -59.557 -14.061 79.766 1.00 74.50 95 LYS A N 1
ATOM 750 C CA . LYS A 1 95 ? -59.851 -13.028 78.755 1.00 74.50 95 LYS A CA 1
ATOM 751 C C . LYS A 1 95 ? -58.620 -12.192 78.407 1.00 74.50 95 LYS A C 1
ATOM 753 O O . LYS A 1 95 ? -58.316 -12.048 77.223 1.00 74.50 95 LYS A O 1
ATOM 758 N N . ASN A 1 96 ? -57.873 -11.736 79.407 1.00 74.81 96 ASN A N 1
ATOM 759 C CA . ASN A 1 96 ? -56.653 -10.949 79.215 1.00 74.81 96 ASN A CA 1
ATOM 760 C C . ASN A 1 96 ? -55.589 -11.741 78.436 1.00 74.81 96 ASN A C 1
ATOM 762 O O . ASN A 1 96 ? -54.945 -11.219 77.524 1.00 74.81 96 ASN A O 1
ATOM 766 N N . LEU A 1 97 ? -55.452 -13.041 78.722 1.00 76.62 97 LEU A N 1
ATOM 767 C CA . LEU A 1 97 ? -54.559 -13.930 77.978 1.00 76.62 97 LEU A CA 1
ATOM 768 C C . LEU A 1 97 ? -55.014 -14.133 76.523 1.00 76.62 97 LEU A C 1
ATOM 770 O O . LEU A 1 97 ? -54.188 -14.163 75.611 1.00 76.62 97 LEU A O 1
ATOM 774 N N . SER A 1 98 ? -56.322 -14.257 76.289 1.00 80.94 98 SER A N 1
ATOM 775 C CA . SER A 1 98 ? -56.896 -14.382 74.945 1.00 80.94 98 SER A CA 1
ATOM 776 C C . SER A 1 98 ? -56.661 -13.127 74.094 1.00 80.94 98 SER A C 1
ATOM 778 O O . SER A 1 98 ? -56.292 -13.233 72.919 1.00 80.94 98 SER A O 1
ATOM 780 N N . GLU A 1 99 ? -56.834 -11.938 74.673 1.00 81.44 99 GLU A N 1
ATOM 781 C CA . GLU A 1 99 ? -56.530 -10.668 74.004 1.00 81.44 99 GLU A CA 1
ATOM 782 C C . GLU A 1 99 ? -55.037 -10.533 73.699 1.00 81.44 99 GLU A C 1
ATOM 784 O O . GLU A 1 99 ? -54.666 -10.162 72.584 1.00 81.44 99 GLU A O 1
ATOM 789 N N . TYR A 1 100 ? -54.172 -10.934 74.631 1.00 80.62 100 TYR A N 1
ATOM 790 C CA . TYR A 1 100 ? -52.726 -10.939 74.423 1.00 80.62 100 TYR A CA 1
ATOM 791 C C . TYR A 1 100 ? -52.292 -11.892 73.297 1.00 80.62 100 TYR A C 1
ATOM 793 O O . TYR A 1 100 ? -51.530 -11.508 72.411 1.00 80.62 100 TYR A O 1
ATOM 801 N N . ILE A 1 101 ? -52.827 -13.118 73.265 1.00 87.06 101 ILE A N 1
ATOM 802 C CA . ILE A 1 101 ? -52.571 -14.076 72.177 1.00 87.06 101 ILE A CA 1
ATOM 803 C C . ILE A 1 101 ? -53.063 -13.518 70.836 1.00 87.06 101 ILE A C 1
ATOM 805 O O . ILE A 1 101 ? -52.410 -13.709 69.809 1.00 87.06 101 ILE A O 1
ATOM 809 N N . SER A 1 102 ? -54.200 -12.825 70.830 1.00 84.69 102 SER A N 1
ATOM 810 C CA . SER A 1 102 ? -54.752 -12.210 69.620 1.00 84.69 102 SER A CA 1
ATOM 811 C C . SER A 1 102 ? -53.882 -11.051 69.126 1.00 84.69 102 SER A C 1
ATOM 813 O O . SER A 1 102 ? -53.616 -10.963 67.927 1.00 84.69 102 SER A O 1
ATOM 815 N N . SER A 1 103 ? -53.358 -10.220 70.033 1.00 88.81 103 SER A N 1
ATOM 816 C CA . SER A 1 103 ? -52.437 -9.130 69.685 1.00 88.81 103 SER A CA 1
ATOM 817 C C . SER A 1 103 ? -51.097 -9.661 69.163 1.00 88.81 103 SER A C 1
ATOM 819 O O . SER A 1 103 ? -50.581 -9.162 68.163 1.00 88.81 103 SER A O 1
ATOM 821 N N . LEU A 1 104 ? -50.574 -10.738 69.759 1.00 87.12 104 LEU A N 1
ATOM 822 C CA . LEU A 1 104 ? -49.368 -11.412 69.280 1.00 87.12 104 LEU A CA 1
ATOM 823 C C . LEU A 1 104 ? -49.570 -12.016 67.891 1.00 87.12 104 LEU A C 1
ATOM 825 O O . LEU A 1 104 ? -48.708 -11.859 67.029 1.00 87.12 104 LEU A O 1
ATOM 829 N N . LYS A 1 105 ? -50.709 -12.671 67.641 1.00 90.38 105 LYS A N 1
ATOM 830 C CA . LYS A 1 105 ? -51.040 -13.205 66.311 1.00 90.38 105 LYS A CA 1
ATOM 831 C C . LYS A 1 105 ? -51.133 -12.098 65.263 1.00 90.38 105 LYS A C 1
ATOM 833 O O . LYS A 1 105 ? -50.595 -12.270 64.172 1.00 90.38 105 LYS A O 1
ATOM 838 N N . ALA A 1 106 ? -51.752 -10.965 65.598 1.00 89.12 106 ALA A N 1
ATOM 839 C CA . ALA A 1 106 ? -51.797 -9.799 64.717 1.00 89.12 106 ALA A CA 1
ATOM 840 C C . ALA A 1 106 ? -50.385 -9.260 64.434 1.00 89.12 106 ALA A C 1
ATOM 842 O O . ALA A 1 106 ? -50.015 -9.064 63.281 1.00 89.12 106 ALA A O 1
ATOM 843 N N . ARG A 1 107 ? -49.543 -9.136 65.468 1.00 91.94 107 ARG A N 1
ATOM 844 C CA . ARG A 1 107 ? -48.153 -8.683 65.328 1.00 91.94 107 ARG A CA 1
ATOM 845 C C . ARG A 1 107 ? -47.311 -9.615 64.455 1.00 91.94 107 ARG A C 1
ATOM 847 O O . ARG A 1 107 ? -46.504 -9.134 63.665 1.00 91.94 107 ARG A O 1
ATOM 854 N N . ILE A 1 108 ? -47.478 -10.931 64.600 1.00 91.81 108 ILE A N 1
ATOM 855 C CA . ILE A 1 108 ? -46.798 -11.932 63.765 1.00 91.81 108 ILE A CA 1
ATOM 856 C C . ILE A 1 108 ? -47.229 -11.773 62.308 1.00 91.81 108 ILE A C 1
ATOM 858 O O . ILE A 1 108 ? -46.374 -11.702 61.431 1.00 91.81 108 ILE A O 1
ATOM 862 N N . HIS A 1 109 ? -48.533 -11.648 62.057 1.00 92.19 109 HIS A N 1
ATOM 863 C CA . HIS A 1 109 ? -49.057 -11.442 60.711 1.00 92.19 109 HIS A CA 1
ATOM 864 C C . HIS A 1 109 ? -48.514 -10.151 60.070 1.00 92.19 109 HIS A C 1
ATOM 866 O O . HIS A 1 109 ? -48.053 -10.181 58.930 1.00 92.19 109 HIS A O 1
ATOM 872 N N . ASP A 1 110 ? -48.489 -9.037 60.807 1.00 92.81 110 ASP A N 1
ATOM 873 C CA . ASP A 1 110 ? -47.940 -7.764 60.319 1.00 92.81 110 ASP A CA 1
ATOM 874 C C . ASP A 1 110 ? -46.445 -7.873 59.980 1.00 92.81 110 ASP A C 1
ATOM 876 O O . ASP A 1 110 ? -45.987 -7.346 58.964 1.00 92.81 110 ASP A O 1
ATOM 880 N N . LEU A 1 111 ? -45.674 -8.591 60.805 1.00 91.88 111 LEU A N 1
ATOM 881 C CA . LEU A 1 111 ? -44.252 -8.839 60.563 1.00 91.88 111 LEU A CA 1
ATOM 882 C C . LEU A 1 111 ? -44.023 -9.735 59.342 1.00 91.88 111 LEU A C 1
ATOM 884 O O . LEU A 1 111 ? -43.138 -9.450 58.536 1.00 91.88 111 LEU A O 1
ATOM 888 N N . GLU A 1 112 ? -44.824 -10.784 59.165 1.00 92.31 112 GLU A N 1
ATOM 889 C CA . GLU A 1 112 ? -44.776 -11.627 57.968 1.00 92.31 112 GLU A CA 1
ATOM 890 C C . GLU A 1 112 ? -45.123 -10.829 56.709 1.00 92.31 112 GLU A C 1
ATOM 892 O O . GLU A 1 112 ? -44.481 -10.991 55.669 1.00 92.31 112 GLU A O 1
ATOM 897 N N . GLN A 1 113 ? -46.112 -9.941 56.797 1.00 91.62 113 GLN A N 1
ATOM 898 C CA . GLN A 1 113 ? -46.519 -9.092 55.686 1.00 91.62 113 GLN A CA 1
ATOM 899 C C . GLN 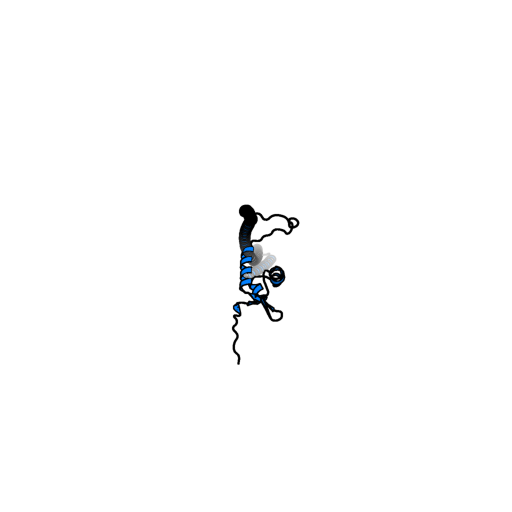A 1 113 ? -45.441 -8.056 55.344 1.00 91.62 113 GLN A C 1
ATOM 901 O O . GLN A 1 113 ? -45.144 -7.865 54.164 1.00 91.62 113 GLN A O 1
ATOM 906 N N . ALA A 1 114 ? -44.791 -7.456 56.346 1.00 90.00 114 ALA A N 1
ATOM 907 C CA . ALA A 1 114 ? -43.647 -6.566 56.153 1.00 90.00 114 ALA A CA 1
ATOM 908 C C . ALA A 1 114 ? -42.449 -7.296 55.523 1.00 90.00 114 ALA A C 1
ATOM 910 O O . ALA A 1 114 ? -41.830 -6.782 54.590 1.00 90.00 114 ALA A O 1
ATOM 911 N N . LEU A 1 115 ? -42.162 -8.524 55.969 1.00 90.81 115 LEU A N 1
ATOM 912 C CA . LEU A 1 115 ? -41.095 -9.354 55.407 1.00 90.81 115 LEU A CA 1
ATOM 913 C C . LEU A 1 115 ? -41.376 -9.704 53.939 1.00 90.81 115 LEU A C 1
ATOM 915 O O . LEU A 1 115 ? -40.496 -9.573 53.086 1.00 90.81 115 LEU A O 1
ATOM 919 N N . ARG A 1 116 ? -42.618 -10.089 53.617 1.00 87.19 116 ARG A N 1
ATOM 920 C CA . ARG A 1 116 ? -43.037 -10.337 52.230 1.00 87.19 116 ARG A CA 1
ATOM 921 C C . ARG A 1 116 ? -42.926 -9.072 51.384 1.00 87.19 116 ARG A C 1
ATOM 923 O O . ARG A 1 116 ? -42.331 -9.131 50.310 1.00 87.19 116 ARG A O 1
ATOM 930 N N . ALA A 1 117 ? -43.415 -7.936 51.883 1.00 88.25 117 ALA A N 1
ATOM 931 C CA . ALA A 1 117 ? -43.336 -6.648 51.195 1.00 88.25 117 ALA A CA 1
ATOM 932 C C . ALA A 1 117 ? -41.889 -6.230 50.890 1.00 88.25 117 ALA A C 1
ATOM 934 O O . ALA A 1 117 ? -41.635 -5.614 49.860 1.00 88.25 117 ALA A O 1
ATOM 935 N N . GLN A 1 118 ? -40.934 -6.604 51.743 1.00 89.38 118 GLN A N 1
ATOM 936 C CA . GLN A 1 118 ? -39.515 -6.331 51.526 1.00 89.38 118 GLN A CA 1
ATOM 937 C C . GLN A 1 118 ? -38.836 -7.350 50.591 1.00 89.38 118 GLN A C 1
ATOM 939 O O . GLN A 1 118 ? -37.907 -6.994 49.868 1.00 89.38 118 GLN A O 1
ATOM 944 N N . SER A 1 119 ? -39.302 -8.603 50.563 1.00 88.31 119 SER A N 1
ATOM 945 C CA . SER A 1 119 ? -38.730 -9.664 49.718 1.00 88.31 119 SER A CA 1
ATOM 946 C C . SER A 1 119 ? -38.995 -9.474 48.218 1.00 88.31 119 SER A C 1
ATOM 948 O O . SER A 1 119 ? -38.102 -9.707 47.407 1.00 88.31 119 SER A O 1
ATOM 950 N N . VAL A 1 120 ? -40.185 -8.989 47.848 1.00 88.75 120 VAL A N 1
ATOM 951 C CA . VAL A 1 120 ? -40.602 -8.780 46.450 1.00 88.75 120 VAL A CA 1
ATOM 952 C C . VAL A 1 120 ? -39.677 -7.818 45.683 1.00 88.75 120 VAL A C 1
ATOM 954 O O . VAL A 1 120 ? -39.132 -8.233 44.661 1.00 88.75 120 VAL A O 1
ATOM 957 N N . PRO A 1 121 ? -39.400 -6.582 46.154 1.00 92.12 121 PRO A N 1
ATOM 958 C CA . PRO A 1 121 ? -38.499 -5.679 45.439 1.00 92.12 121 PRO A CA 1
ATOM 959 C C . PRO A 1 121 ? -37.067 -6.221 45.382 1.00 92.12 121 PRO A C 1
ATOM 961 O O . PRO A 1 121 ? -36.352 -5.968 44.419 1.00 92.12 121 PRO A O 1
ATOM 964 N N . MET A 1 122 ? -36.639 -6.991 46.387 1.00 90.31 122 MET A N 1
ATOM 965 C CA . MET A 1 122 ? -35.308 -7.600 46.412 1.00 90.31 122 MET A CA 1
ATOM 966 C C . MET A 1 122 ? -35.125 -8.603 45.263 1.00 90.31 122 MET A C 1
ATOM 968 O O . MET A 1 122 ? -34.090 -8.586 44.597 1.00 90.31 122 MET A O 1
ATOM 972 N N . ILE A 1 123 ? -36.152 -9.414 44.989 1.00 92.94 123 ILE A N 1
ATOM 973 C CA . ILE A 1 123 ? -36.178 -10.347 43.854 1.00 92.94 123 ILE A CA 1
ATOM 974 C C . ILE A 1 123 ? -36.151 -9.574 42.528 1.00 92.94 123 ILE A C 1
ATOM 976 O O . ILE A 1 123 ? -35.337 -9.884 41.660 1.00 92.94 123 ILE A O 1
ATOM 980 N N . GLU A 1 124 ? -36.958 -8.517 42.391 1.00 93.81 124 GLU A N 1
ATOM 981 C CA . GLU A 1 124 ? -36.961 -7.684 41.178 1.00 93.81 124 GLU A CA 1
ATOM 982 C C . GLU A 1 124 ? -35.601 -7.020 40.909 1.00 93.81 124 GLU A C 1
ATOM 984 O O . GLU A 1 124 ? -35.159 -6.935 39.761 1.00 93.81 124 GLU A O 1
ATOM 989 N N . TYR A 1 125 ? -34.914 -6.537 41.950 1.00 94.88 125 TYR A N 1
ATOM 990 C CA . TYR A 1 125 ? -33.574 -5.966 41.804 1.00 94.88 125 TYR A CA 1
ATOM 991 C C . TYR A 1 125 ? -32.549 -7.016 41.379 1.00 94.88 125 TYR A C 1
ATOM 993 O O . TYR A 1 125 ? -31.733 -6.731 40.503 1.00 94.88 125 TYR A O 1
ATOM 1001 N N . GLN A 1 126 ? -32.599 -8.219 41.956 1.00 94.44 126 GLN A N 1
ATOM 1002 C CA . GLN A 1 126 ? -31.723 -9.324 41.560 1.00 94.44 126 GLN A CA 1
ATOM 1003 C C . GLN A 1 126 ? -31.937 -9.718 40.095 1.00 94.44 126 GLN A C 1
ATOM 1005 O O . GLN A 1 126 ? -30.969 -9.925 39.363 1.00 94.44 126 GLN A O 1
ATOM 1010 N N . GLU A 1 127 ? -33.188 -9.765 39.642 1.00 95.06 127 GLU A N 1
ATOM 1011 C CA . GLU A 1 127 ? -33.513 -10.080 38.253 1.00 95.06 127 GLU A CA 1
ATOM 1012 C C . GLU A 1 127 ? -33.034 -8.982 37.289 1.00 95.06 127 GLU A C 1
ATOM 1014 O O . GLU A 1 127 ? -32.404 -9.281 36.274 1.00 95.06 127 GLU A O 1
ATOM 1019 N N . LYS A 1 128 ? -33.216 -7.703 37.647 1.00 96.31 128 LYS A N 1
ATOM 1020 C CA . LYS A 1 128 ? -32.674 -6.568 36.875 1.00 96.31 128 LYS A CA 1
ATOM 1021 C C . LYS A 1 128 ? -31.149 -6.587 36.789 1.00 96.31 128 LYS A C 1
ATOM 1023 O O . LYS A 1 128 ? -30.607 -6.290 35.728 1.00 96.31 128 LYS A O 1
ATOM 1028 N N . LEU A 1 129 ? -30.459 -6.923 37.880 1.00 95.69 129 LEU A N 1
ATOM 1029 C CA . LEU A 1 129 ? -29.001 -7.082 37.896 1.00 95.69 129 LEU A CA 1
ATOM 1030 C C . LEU A 1 129 ? -28.560 -8.179 36.925 1.00 95.69 129 LEU A C 1
ATOM 1032 O O . LEU A 1 129 ? -27.715 -7.931 36.073 1.00 95.69 129 LEU A O 1
ATOM 1036 N N . ARG A 1 130 ? -29.215 -9.342 36.972 1.00 95.75 130 ARG A N 1
ATOM 1037 C CA . ARG A 1 130 ? -28.914 -10.460 36.073 1.00 95.75 130 ARG A CA 1
ATOM 1038 C C . ARG A 1 130 ? -29.116 -10.105 34.596 1.00 95.75 130 ARG A C 1
ATOM 1040 O O . ARG A 1 130 ? -28.315 -10.509 33.758 1.00 95.75 130 ARG A O 1
ATOM 1047 N N . LEU A 1 131 ? -30.175 -9.362 34.270 1.00 96.25 131 LEU A N 1
ATOM 1048 C CA . LEU A 1 131 ? -30.413 -8.887 32.902 1.00 96.25 131 LEU A CA 1
ATOM 1049 C C . LEU A 1 131 ? -29.317 -7.921 32.438 1.00 96.25 131 LEU A C 1
ATOM 1051 O O . LEU A 1 131 ? -28.853 -8.036 31.306 1.00 96.25 131 LEU A O 1
ATOM 1055 N N . LYS A 1 132 ? -28.863 -7.016 33.313 1.00 96.31 132 LYS A N 1
ATOM 1056 C CA . LYS A 1 132 ? -27.746 -6.115 33.001 1.00 96.31 132 LYS A CA 1
ATOM 1057 C C . LYS A 1 132 ? -26.432 -6.856 32.792 1.00 96.31 132 LYS A C 1
ATOM 1059 O O . LYS A 1 132 ? -25.698 -6.507 31.876 1.00 96.31 132 LYS A O 1
ATOM 1064 N N . ASP A 1 133 ? -26.144 -7.878 33.593 1.00 96.06 133 ASP A N 1
ATOM 1065 C CA . ASP A 1 133 ? -24.936 -8.690 33.411 1.00 96.06 133 ASP A CA 1
ATOM 1066 C C . ASP A 1 133 ? -24.937 -9.386 32.043 1.00 96.06 133 ASP A C 1
ATOM 1068 O O . ASP A 1 133 ? -23.910 -9.427 31.366 1.00 96.06 133 ASP A O 1
ATOM 1072 N N . LEU A 1 134 ? -26.102 -9.873 31.600 1.00 96.44 134 LEU A N 1
ATOM 1073 C CA . LEU A 1 134 ? -26.262 -10.477 30.277 1.00 96.44 134 LEU A CA 1
ATOM 1074 C C . LEU A 1 134 ? -26.068 -9.451 29.148 1.00 96.44 134 LEU A C 1
ATOM 1076 O O . LEU A 1 134 ? -25.422 -9.748 28.147 1.00 96.44 134 LEU A O 1
ATOM 1080 N N . GLU A 1 135 ? -26.599 -8.237 29.307 1.00 97.06 1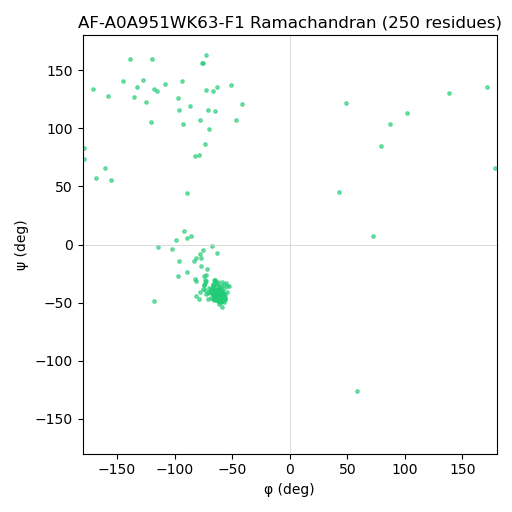35 GLU A N 1
ATOM 1081 C CA . GLU A 1 135 ? -26.413 -7.147 28.342 1.00 97.06 135 GLU A CA 1
ATOM 1082 C C . GLU A 1 135 ? -24.935 -6.742 28.230 1.00 97.06 135 GLU A C 1
ATOM 1084 O O . GLU A 1 135 ? -24.412 -6.597 27.126 1.00 97.06 135 GLU A O 1
ATOM 1089 N N . ILE A 1 136 ? -24.236 -6.634 29.364 1.00 96.62 136 ILE A N 1
ATOM 1090 C CA . ILE A 1 136 ? -22.797 -6.344 29.405 1.00 96.62 136 ILE A CA 1
ATOM 1091 C C . ILE A 1 136 ? -22.000 -7.457 28.715 1.00 96.62 136 ILE A C 1
ATOM 1093 O O . ILE A 1 136 ? -21.079 -7.165 27.956 1.00 96.62 136 ILE A O 1
ATOM 1097 N N . GLN A 1 137 ? -22.357 -8.727 28.930 1.00 96.50 137 GLN A N 1
ATOM 1098 C CA . GLN A 1 137 ? -21.716 -9.852 28.240 1.00 96.50 137 GLN A CA 1
ATOM 1099 C C . GLN A 1 137 ? -21.866 -9.741 26.720 1.00 96.50 137 GLN A C 1
ATOM 1101 O O . GLN A 1 137 ? -20.867 -9.807 26.007 1.00 96.50 137 GLN A O 1
ATOM 1106 N N . GLN A 1 138 ? -23.079 -9.480 26.227 1.00 96.88 138 GLN A N 1
ATOM 1107 C CA . GLN A 1 138 ? -23.323 -9.307 24.791 1.00 96.88 138 GLN A CA 1
ATOM 1108 C C . GLN A 1 138 ? -22.557 -8.110 24.212 1.00 96.88 138 GLN A C 1
ATOM 1110 O O . GLN A 1 138 ? -22.009 -8.190 23.113 1.00 96.88 138 GLN A O 1
ATOM 1115 N N . GLN A 1 139 ? -22.484 -6.998 24.949 1.00 96.62 139 GLN A N 1
ATOM 1116 C CA . GLN A 1 139 ? -21.709 -5.829 24.529 1.00 96.62 139 GLN A CA 1
ATOM 1117 C C . GLN A 1 139 ? -20.206 -6.125 24.464 1.00 96.62 139 GLN A C 1
ATOM 1119 O O . GLN A 1 139 ? -19.550 -5.694 23.516 1.00 96.62 139 GLN A O 1
ATOM 1124 N N . ASN A 1 140 ? -19.668 -6.887 25.418 1.00 96.38 140 ASN A N 1
ATOM 1125 C CA . ASN A 1 140 ? -18.260 -7.282 25.418 1.00 96.38 140 ASN A CA 1
ATOM 1126 C C . ASN A 1 140 ? -17.927 -8.218 24.249 1.00 96.38 140 ASN A C 1
ATOM 1128 O O . ASN A 1 140 ? -16.912 -8.016 23.591 1.00 96.38 140 ASN A O 1
ATOM 1132 N N . GLU A 1 141 ? -18.794 -9.183 23.933 1.00 97.31 141 GLU A N 1
ATOM 1133 C CA . GLU A 1 141 ? -18.617 -10.059 22.764 1.00 97.31 141 GLU A CA 1
ATOM 1134 C C . GLU A 1 141 ? -18.599 -9.259 21.452 1.00 97.31 141 GLU A C 1
ATOM 1136 O O . GLU A 1 141 ? -17.750 -9.478 20.583 1.00 97.31 141 GLU A O 1
ATOM 1141 N N . LEU A 1 142 ? -19.505 -8.284 21.313 1.00 97.56 142 LEU A N 1
ATOM 1142 C CA . LEU A 1 142 ? -19.530 -7.386 20.157 1.00 97.56 142 LEU A CA 1
ATOM 1143 C C . LEU A 1 142 ? -18.270 -6.519 20.075 1.00 97.56 142 LEU A C 1
ATOM 1145 O O . LEU A 1 142 ? -17.755 -6.293 18.976 1.00 97.56 142 LEU A O 1
ATOM 1149 N N . LEU A 1 143 ? -17.769 -6.044 21.217 1.00 97.69 143 LEU A N 1
ATOM 1150 C CA . LEU A 1 143 ? -16.544 -5.256 21.289 1.00 97.69 143 LEU A CA 1
ATOM 1151 C C . LEU A 1 143 ? -15.326 -6.093 20.881 1.00 97.69 143 LEU A C 1
ATOM 1153 O O . LEU A 1 143 ? -14.560 -5.658 20.025 1.00 97.69 143 LEU A O 1
ATOM 1157 N N . GLU A 1 144 ? -15.180 -7.310 21.410 1.00 97.62 144 GLU A N 1
ATOM 1158 C CA . GLU A 1 144 ? -14.093 -8.221 21.033 1.00 97.62 144 GLU A CA 1
ATOM 1159 C C . GLU A 1 144 ? -14.120 -8.545 19.537 1.00 97.62 144 GLU A C 1
ATOM 1161 O O . GLU A 1 144 ? -13.084 -8.508 18.867 1.00 97.62 144 GLU A O 1
ATOM 1166 N N . PHE A 1 145 ? -15.306 -8.805 18.982 1.00 98.00 145 PHE A N 1
ATOM 1167 C CA . PHE A 1 145 ? -15.462 -9.027 17.548 1.00 98.00 145 PHE A CA 1
ATOM 1168 C C . PHE A 1 145 ? -15.044 -7.795 16.728 1.00 98.00 145 PHE A C 1
ATOM 1170 O O . PHE A 1 145 ? -14.333 -7.920 15.725 1.00 98.00 145 PHE A O 1
ATOM 1177 N N . ALA A 1 146 ? -15.453 -6.596 17.153 1.00 97.38 146 ALA A N 1
ATOM 1178 C CA . ALA A 1 146 ? -15.076 -5.350 16.494 1.00 97.38 146 ALA A CA 1
ATOM 1179 C C . ALA A 1 146 ? -13.560 -5.103 16.557 1.00 97.38 146 ALA A C 1
ATOM 1181 O O . ALA A 1 146 ? -12.965 -4.727 15.546 1.00 97.38 146 ALA A O 1
ATOM 1182 N N . GLU A 1 147 ? -12.921 -5.374 17.697 1.00 97.69 147 GLU A N 1
ATOM 1183 C CA . GLU A 1 147 ? -11.470 -5.259 17.860 1.00 97.69 147 GLU A CA 1
ATOM 1184 C C . GLU A 1 147 ? -10.706 -6.244 16.973 1.00 97.69 147 GLU A C 1
ATOM 1186 O O . GLU A 1 147 ? -9.745 -5.858 16.304 1.00 97.69 147 GLU A O 1
ATOM 1191 N N . GLN A 1 148 ? -11.131 -7.510 16.919 1.00 97.62 148 GLN A N 1
ATOM 1192 C CA . GLN A 1 148 ? -10.514 -8.509 16.043 1.00 97.62 148 GLN A CA 1
ATOM 1193 C C . GLN A 1 148 ? -10.631 -8.103 14.572 1.00 97.62 148 GLN A C 1
ATOM 1195 O O . GLN A 1 148 ? -9.651 -8.171 13.825 1.00 97.62 148 GLN A O 1
ATOM 1200 N N . ARG A 1 149 ? -11.807 -7.616 14.162 1.00 97.50 149 ARG A N 1
ATOM 1201 C CA . ARG A 1 149 ? -12.031 -7.117 12.803 1.00 97.50 149 ARG A CA 1
ATOM 1202 C C . ARG A 1 149 ? -11.173 -5.891 12.494 1.00 97.50 149 ARG A C 1
ATOM 1204 O O . ARG A 1 149 ? -10.622 -5.814 11.399 1.00 97.50 149 ARG A O 1
ATOM 1211 N N . ALA A 1 150 ? -11.029 -4.960 13.436 1.00 97.44 150 ALA A N 1
ATOM 1212 C CA . ALA A 1 150 ? -10.169 -3.790 13.275 1.00 97.44 150 ALA A CA 1
ATOM 1213 C C . ALA A 1 150 ? -8.700 -4.199 13.085 1.00 97.44 150 ALA A C 1
ATOM 1215 O O . ALA A 1 150 ? -8.071 -3.763 12.124 1.00 97.44 150 ALA A O 1
ATOM 1216 N N . ARG A 1 151 ? -8.186 -5.120 13.913 1.00 97.50 151 ARG A N 1
ATOM 1217 C CA . ARG A 1 151 ? -6.818 -5.657 13.776 1.00 97.50 151 ARG A CA 1
ATOM 1218 C C . ARG A 1 151 ? -6.601 -6.357 12.435 1.00 97.50 151 ARG A C 1
ATOM 1220 O O . ARG A 1 151 ? -5.555 -6.177 11.814 1.00 97.50 151 ARG A O 1
ATOM 1227 N N . HIS A 1 152 ? -7.586 -7.126 11.966 1.00 97.81 152 HIS A N 1
ATOM 1228 C CA . HIS A 1 152 ? -7.519 -7.750 10.643 1.00 97.81 152 HIS A CA 1
ATOM 1229 C C . HIS A 1 152 ? -7.421 -6.691 9.538 1.00 97.81 152 HIS A C 1
ATOM 1231 O O . HIS A 1 152 ? -6.504 -6.748 8.722 1.00 97.81 152 HIS A O 1
ATOM 1237 N N . LEU A 1 153 ? -8.313 -5.696 9.539 1.00 97.06 153 LEU A N 1
ATOM 1238 C CA . LEU A 1 153 ? -8.309 -4.617 8.545 1.00 97.06 153 LEU A CA 1
ATOM 1239 C C . LEU A 1 153 ? -7.022 -3.780 8.582 1.00 97.06 153 LEU A C 1
ATOM 1241 O O . LEU A 1 153 ? -6.531 -3.373 7.532 1.00 97.06 153 LEU A O 1
ATOM 1245 N N . GLU A 1 154 ? -6.444 -3.544 9.759 1.00 97.44 154 GLU A N 1
ATOM 1246 C CA . GLU A 1 154 ? -5.142 -2.880 9.884 1.00 97.44 154 GLU A CA 1
ATOM 1247 C C . GLU A 1 154 ? -4.018 -3.710 9.257 1.00 97.44 154 GLU A C 1
ATOM 1249 O O . GLU A 1 154 ? -3.183 -3.164 8.533 1.00 97.44 154 GLU A O 1
ATOM 1254 N N . SER A 1 155 ? -4.013 -5.027 9.487 1.00 97.19 155 SER A N 1
ATOM 1255 C CA . SER A 1 155 ? -3.024 -5.928 8.888 1.00 97.19 155 SER A CA 1
ATOM 1256 C C . SER A 1 155 ? -3.150 -5.999 7.361 1.00 97.19 155 SER A C 1
ATOM 1258 O O . SER A 1 155 ? -2.143 -5.899 6.662 1.00 97.19 155 SER A O 1
ATOM 1260 N N . GLU A 1 156 ? -4.375 -6.068 6.840 1.00 97.06 156 GLU A N 1
ATOM 1261 C CA . GLU A 1 156 ? -4.672 -6.062 5.405 1.00 97.06 156 GLU A CA 1
ATOM 1262 C C . GLU A 1 156 ? -4.282 -4.724 4.759 1.00 97.06 156 GLU A C 1
ATOM 1264 O O . GLU A 1 156 ? -3.593 -4.694 3.743 1.00 97.06 156 GLU A O 1
ATOM 1269 N N . SER A 1 157 ? -4.624 -3.600 5.397 1.00 96.88 157 SER A N 1
ATOM 1270 C CA . SER A 1 157 ? -4.212 -2.259 4.962 1.00 96.88 157 SER A CA 1
ATOM 1271 C C . SER A 1 157 ? -2.690 -2.112 4.914 1.00 96.88 157 SER A C 1
ATOM 1273 O O . SER A 1 157 ? -2.146 -1.533 3.972 1.00 96.88 157 SER A O 1
ATOM 1275 N N . LYS A 1 158 ? -1.976 -2.674 5.897 1.00 97.06 158 LYS A N 1
ATOM 1276 C CA . LYS A 1 158 ? -0.511 -2.671 5.912 1.00 97.06 158 LYS A CA 1
ATOM 1277 C C . LYS A 1 158 ? 0.070 -3.483 4.752 1.00 97.06 158 LYS A C 1
ATOM 1279 O O . LYS A 1 158 ? 0.936 -2.970 4.051 1.00 97.06 158 LYS A O 1
ATOM 1284 N N . GLN A 1 159 ? -0.441 -4.690 4.510 1.00 96.94 159 GLN A N 1
ATOM 1285 C CA . GLN A 1 159 ? -0.017 -5.522 3.377 1.00 96.94 159 GLN A CA 1
ATOM 1286 C C . GLN A 1 159 ? -0.276 -4.833 2.032 1.00 96.94 159 GLN A C 1
ATOM 1288 O O . GLN A 1 159 ? 0.577 -4.865 1.150 1.00 96.94 159 GLN A O 1
ATOM 1293 N N . LEU A 1 160 ? -1.422 -4.162 1.882 1.00 96.69 160 LEU A N 1
ATOM 1294 C CA . LEU A 1 160 ? -1.740 -3.401 0.672 1.00 96.69 160 LEU A CA 1
ATOM 1295 C C . LEU A 1 160 ? -0.777 -2.230 0.456 1.00 96.69 160 LEU A C 1
ATOM 1297 O O . LEU A 1 160 ? -0.363 -2.001 -0.676 1.00 96.69 160 LEU A O 1
ATOM 1301 N N . ARG A 1 161 ? -0.383 -1.515 1.517 1.00 97.06 161 ARG A N 1
ATOM 1302 C CA . ARG A 1 161 ? 0.623 -0.442 1.418 1.00 97.06 161 ARG A CA 1
ATOM 1303 C C . ARG A 1 161 ? 1.994 -0.977 1.021 1.00 97.06 161 ARG A C 1
ATOM 1305 O O . ARG A 1 161 ? 2.627 -0.395 0.149 1.00 97.06 161 ARG A O 1
ATOM 1312 N N . GLU A 1 162 ? 2.428 -2.083 1.620 1.00 97.06 162 GLU A N 1
ATOM 1313 C CA . GLU A 1 162 ? 3.695 -2.739 1.267 1.00 97.06 162 GLU A CA 1
ATOM 1314 C C . GLU A 1 162 ? 3.687 -3.197 -0.202 1.00 97.06 162 GLU A C 1
ATOM 1316 O O . GLU A 1 162 ? 4.643 -2.946 -0.937 1.00 97.06 162 GLU A O 1
ATOM 1321 N N . ALA A 1 163 ? 2.579 -3.784 -0.668 1.00 96.56 163 ALA A N 1
ATOM 1322 C CA . ALA A 1 163 ? 2.404 -4.149 -2.071 1.00 96.56 163 ALA A CA 1
ATOM 1323 C C . ALA A 1 163 ? 2.403 -2.917 -2.994 1.00 96.56 163 ALA A C 1
ATOM 1325 O O . ALA A 1 163 ? 3.047 -2.931 -4.041 1.00 96.56 163 ALA A O 1
ATOM 1326 N N . GLU A 1 164 ? 1.730 -1.827 -2.612 1.00 97.12 164 GLU A N 1
ATOM 1327 C CA . GLU A 1 164 ? 1.719 -0.581 -3.384 1.00 97.12 164 GLU A CA 1
ATOM 1328 C C . GLU A 1 164 ? 3.132 0.014 -3.505 1.00 97.12 164 GLU A C 1
ATOM 1330 O O . GLU A 1 164 ? 3.554 0.391 -4.600 1.00 97.12 164 GLU A O 1
ATOM 1335 N N . GLU A 1 165 ? 3.897 0.053 -2.413 1.00 96.62 165 GLU A N 1
ATOM 1336 C CA . GLU A 1 165 ? 5.296 0.497 -2.420 1.00 96.62 165 GLU A CA 1
ATOM 1337 C C . GLU A 1 165 ? 6.169 -0.385 -3.318 1.00 96.62 165 GLU A C 1
ATOM 1339 O O . GLU A 1 165 ? 6.949 0.136 -4.119 1.00 96.62 165 GLU A O 1
ATOM 1344 N N . GLN A 1 166 ? 5.989 -1.706 -3.260 1.00 96.56 166 GLN A N 1
ATOM 1345 C CA . GLN A 1 166 ? 6.708 -2.631 -4.129 1.00 96.56 166 GLN A CA 1
ATOM 1346 C C . GLN A 1 166 ? 6.379 -2.393 -5.610 1.00 96.56 166 GLN A C 1
ATOM 1348 O O . GLN A 1 166 ? 7.294 -2.262 -6.424 1.00 96.56 166 GLN A O 1
ATOM 1353 N N . THR A 1 167 ? 5.100 -2.245 -5.969 1.00 96.19 167 THR A N 1
ATOM 1354 C CA . THR A 1 167 ? 4.715 -1.961 -7.363 1.00 96.19 167 THR A CA 1
ATOM 1355 C C . THR A 1 167 ? 5.249 -0.620 -7.865 1.00 96.19 167 THR A C 1
ATOM 1357 O O . THR A 1 167 ? 5.630 -0.516 -9.030 1.00 96.19 167 THR A O 1
ATOM 1360 N N . LYS A 1 168 ? 5.348 0.404 -7.005 1.00 97.19 168 LYS A N 1
ATOM 1361 C CA . LYS A 1 168 ? 5.965 1.694 -7.363 1.00 97.19 168 LYS A CA 1
ATOM 1362 C C . LYS A 1 168 ? 7.450 1.543 -7.684 1.00 97.19 168 LYS A C 1
ATOM 1364 O O . LYS A 1 168 ? 7.918 2.129 -8.659 1.00 97.19 168 LYS A O 1
ATOM 1369 N N . LEU A 1 169 ? 8.178 0.755 -6.894 1.00 96.81 169 LEU A N 1
ATOM 1370 C CA . LEU A 1 169 ? 9.593 0.474 -7.144 1.00 96.81 169 LEU A CA 1
ATOM 1371 C C . LEU A 1 169 ? 9.790 -0.314 -8.444 1.00 96.81 169 LEU A C 1
ATOM 1373 O O . LEU A 1 169 ? 10.664 0.027 -9.241 1.00 96.81 169 LEU A O 1
ATOM 1377 N N . GLU A 1 170 ? 8.956 -1.327 -8.689 1.00 96.81 170 GLU A N 1
ATOM 1378 C CA . GLU A 1 170 ? 8.975 -2.096 -9.939 1.00 96.81 170 GLU A CA 1
ATOM 1379 C C . GLU A 1 170 ? 8.674 -1.202 -11.149 1.00 96.81 170 GLU A C 1
ATOM 1381 O O . GLU A 1 170 ? 9.386 -1.262 -12.154 1.00 96.81 170 GLU A O 1
ATOM 1386 N N . LEU A 1 171 ? 7.684 -0.311 -11.041 1.00 97.25 171 LEU A N 1
ATOM 1387 C CA . LEU A 1 171 ? 7.362 0.651 -12.092 1.00 97.25 171 LEU A CA 1
ATOM 1388 C C . LEU A 1 171 ? 8.561 1.560 -12.395 1.00 97.25 171 LEU A C 1
ATOM 1390 O O . LEU A 1 171 ? 8.956 1.681 -13.554 1.00 97.25 171 LEU A O 1
ATOM 1394 N N . GLN A 1 172 ? 9.208 2.111 -11.368 1.00 96.81 172 GLN A N 1
ATOM 1395 C CA . GLN A 1 172 ? 10.393 2.953 -11.535 1.00 96.81 172 GLN A CA 1
ATOM 1396 C C . GLN A 1 172 ? 11.562 2.206 -12.209 1.00 96.81 172 GLN A C 1
ATOM 1398 O O . GLN A 1 172 ? 12.241 2.769 -13.074 1.00 96.81 172 GLN A O 1
ATOM 1403 N N . ASP A 1 173 ? 11.799 0.938 -11.856 1.00 97.31 173 ASP A N 1
ATOM 1404 C CA . ASP A 1 173 ? 12.835 0.122 -12.504 1.00 97.31 173 ASP A CA 1
ATOM 1405 C C . ASP A 1 173 ? 12.487 -0.164 -13.974 1.00 97.31 173 ASP A C 1
ATOM 1407 O O . ASP A 1 173 ? 13.332 -0.018 -14.862 1.00 97.31 173 ASP A O 1
ATOM 1411 N N . THR A 1 174 ? 11.225 -0.494 -14.273 1.00 96.38 174 THR A N 1
ATOM 1412 C CA . THR A 1 174 ? 10.786 -0.715 -15.661 1.00 96.38 174 THR A CA 1
ATOM 1413 C C . THR A 1 174 ? 10.892 0.547 -16.515 1.00 96.38 174 THR A C 1
ATOM 1415 O O . THR A 1 174 ? 11.367 0.463 -17.649 1.00 96.38 174 THR A O 1
ATOM 1418 N N . GLU A 1 175 ? 10.549 1.720 -15.977 1.00 97.25 175 GLU A N 1
ATOM 1419 C CA . GLU A 1 175 ? 10.728 3.006 -16.656 1.00 97.25 175 GLU A CA 1
ATOM 1420 C C . GLU A 1 175 ? 12.207 3.304 -16.922 1.00 97.25 175 GLU A C 1
ATOM 1422 O O . GLU A 1 175 ? 12.569 3.732 -18.021 1.00 97.25 175 GLU A O 1
ATOM 1427 N N . SER A 1 176 ? 13.085 3.037 -15.952 1.00 96.69 176 SER A N 1
ATOM 1428 C CA . SER A 1 176 ? 14.534 3.199 -16.116 1.00 96.69 176 SER A CA 1
ATOM 1429 C C . SER A 1 176 ? 15.076 2.311 -17.244 1.00 96.69 176 SER A C 1
ATOM 1431 O O . SER A 1 176 ? 15.740 2.798 -18.167 1.00 96.69 176 SER A O 1
ATOM 1433 N N . ARG A 1 177 ? 14.715 1.020 -17.239 1.00 96.12 177 ARG A N 1
ATOM 1434 C CA . ARG A 1 177 ? 15.098 0.062 -18.290 1.00 96.12 177 ARG A CA 1
ATOM 1435 C C . ARG A 1 177 ? 14.540 0.456 -19.654 1.00 96.12 177 ARG A C 1
ATOM 1437 O O . ARG A 1 177 ? 15.257 0.382 -20.655 1.00 96.12 177 ARG A O 1
ATOM 1444 N N . PHE A 1 178 ? 13.287 0.904 -19.702 1.00 97.75 178 PHE A N 1
ATOM 1445 C CA . PHE A 1 178 ? 12.655 1.381 -20.927 1.00 97.75 178 PHE A CA 1
ATOM 1446 C C . PHE A 1 178 ? 13.393 2.597 -21.490 1.00 97.75 178 PHE A C 1
ATOM 1448 O O . PHE A 1 178 ? 13.757 2.601 -22.664 1.00 97.75 178 PHE A O 1
ATOM 1455 N N . ASN A 1 179 ? 13.698 3.591 -20.657 1.00 97.00 179 ASN A N 1
ATOM 1456 C CA . ASN A 1 179 ? 14.428 4.786 -21.074 1.00 97.00 179 ASN A CA 1
ATOM 1457 C C . ASN A 1 179 ? 15.843 4.462 -21.566 1.00 97.00 179 ASN A C 1
ATOM 1459 O O . ASN A 1 179 ? 16.308 5.038 -22.554 1.00 97.00 179 ASN A O 1
ATOM 1463 N N . GLN A 1 180 ? 16.525 3.509 -20.928 1.00 96.75 180 GLN A N 1
ATOM 1464 C CA . GLN A 1 180 ? 17.825 3.031 -21.390 1.00 96.75 180 GLN A CA 1
ATOM 1465 C C . GLN A 1 180 ? 17.719 2.350 -22.761 1.00 96.75 180 GLN A C 1
ATOM 1467 O O . GLN A 1 180 ? 18.494 2.668 -23.665 1.00 96.75 180 GLN A O 1
ATOM 1472 N N . SER A 1 181 ? 16.739 1.460 -22.938 1.00 97.44 181 SER A N 1
ATOM 1473 C CA . SER A 1 181 ? 16.480 0.791 -24.216 1.00 97.44 181 SER A CA 1
ATOM 1474 C C . SER A 1 181 ? 16.121 1.793 -25.317 1.00 97.44 181 SER A C 1
ATOM 1476 O O . SER A 1 181 ? 16.688 1.753 -26.410 1.00 97.44 181 SER A O 1
ATOM 1478 N N . LEU A 1 182 ? 15.265 2.770 -25.007 1.00 97.81 182 LEU A N 1
ATOM 1479 C CA . LEU A 1 182 ? 14.880 3.841 -25.918 1.00 97.81 182 LEU A CA 1
ATOM 1480 C C . LEU A 1 182 ? 16.091 4.673 -26.347 1.00 97.81 182 LEU A C 1
ATOM 1482 O O . LEU A 1 182 ? 16.245 4.971 -27.530 1.00 97.81 182 LEU A O 1
ATOM 1486 N N . LYS A 1 183 ? 16.989 5.009 -25.415 1.00 97.62 183 LYS A N 1
ATOM 1487 C CA . LYS A 1 183 ? 18.225 5.735 -25.729 1.00 97.62 183 LYS A CA 1
ATOM 1488 C C . LYS A 1 183 ? 19.093 4.957 -26.718 1.00 97.62 183 LYS A C 1
ATOM 1490 O O . LYS A 1 183 ? 19.567 5.545 -27.687 1.00 97.62 183 LYS A O 1
ATOM 1495 N N . VAL A 1 184 ? 19.248 3.649 -26.510 1.00 97.12 184 VAL A N 1
ATOM 1496 C CA . VAL A 1 184 ? 19.989 2.764 -27.423 1.00 97.12 184 VAL A CA 1
ATOM 1497 C C . VAL A 1 184 ? 19.318 2.704 -28.802 1.00 97.12 184 VAL A C 1
ATOM 1499 O O . VAL A 1 184 ? 19.979 2.883 -29.827 1.00 97.12 184 VAL A O 1
ATOM 1502 N N . ALA A 1 185 ? 17.995 2.545 -28.852 1.00 97.25 185 ALA A N 1
ATOM 1503 C CA . ALA A 1 185 ? 17.243 2.535 -30.106 1.00 97.25 185 ALA A CA 1
ATOM 1504 C C . ALA A 1 185 ? 17.377 3.861 -30.878 1.00 97.25 185 ALA A C 1
ATOM 1506 O O . ALA A 1 185 ? 17.566 3.860 -32.095 1.00 97.25 185 ALA A O 1
ATOM 1507 N N . LEU A 1 186 ? 17.346 5.001 -30.180 1.00 96.81 186 LEU A N 1
ATOM 1508 C CA . LEU A 1 186 ? 17.551 6.318 -30.786 1.00 96.81 186 LEU A CA 1
ATOM 1509 C C . LEU A 1 186 ? 18.976 6.493 -31.317 1.00 96.81 186 LEU A C 1
ATOM 1511 O O . LEU A 1 186 ? 19.149 7.048 -32.403 1.00 96.81 186 LEU A O 1
ATOM 1515 N N . THR A 1 187 ? 19.994 6.001 -30.603 1.00 96.00 187 THR A N 1
ATOM 1516 C CA . THR A 1 187 ? 21.372 6.033 -31.112 1.00 96.00 187 THR A CA 1
ATOM 1517 C C . THR A 1 187 ? 21.520 5.203 -32.382 1.00 96.00 187 THR A C 1
ATOM 1519 O O . THR A 1 187 ? 22.078 5.708 -33.355 1.00 96.00 187 THR A O 1
ATOM 1522 N N . PHE A 1 188 ? 20.935 4.001 -32.427 1.00 96.12 188 PHE A N 1
ATOM 1523 C CA . PHE A 1 188 ? 20.942 3.168 -33.630 1.00 96.12 188 PHE A CA 1
ATOM 1524 C C . PHE A 1 188 ? 20.193 3.825 -34.790 1.00 96.12 188 PHE A C 1
ATOM 1526 O O . PHE A 1 188 ? 20.705 3.867 -35.904 1.00 96.12 188 PHE A O 1
ATOM 1533 N N . LYS A 1 189 ? 19.018 4.411 -34.538 1.00 96.69 189 LYS A N 1
ATOM 1534 C CA . LYS A 1 189 ? 18.264 5.150 -35.562 1.00 96.69 189 LYS A CA 1
ATOM 1535 C C . LYS A 1 189 ? 19.087 6.295 -36.158 1.00 96.69 189 LYS A C 1
ATOM 1537 O O . LYS A 1 189 ? 19.085 6.490 -37.370 1.00 96.69 189 LYS A O 1
ATOM 1542 N N . ASN A 1 190 ? 19.789 7.053 -35.317 1.00 95.56 190 ASN A N 1
ATOM 1543 C CA . ASN A 1 190 ? 20.621 8.162 -35.778 1.00 95.56 190 ASN A CA 1
ATOM 1544 C C . ASN A 1 190 ? 21.837 7.675 -36.576 1.00 95.56 190 ASN A C 1
ATOM 1546 O O . ASN A 1 190 ? 22.172 8.289 -37.585 1.00 95.56 190 ASN A O 1
ATOM 1550 N N . GLN A 1 191 ? 22.465 6.571 -36.163 1.00 93.94 191 GLN A N 1
ATOM 1551 C CA . GLN A 1 191 ? 23.550 5.940 -36.919 1.00 93.94 191 GLN A CA 1
ATOM 1552 C C . GLN A 1 191 ? 23.069 5.457 -38.289 1.00 93.94 191 GLN A C 1
ATOM 1554 O O . GLN A 1 191 ? 23.683 5.794 -39.296 1.00 93.94 191 GLN A O 1
ATOM 1559 N N . LEU A 1 192 ? 21.931 4.757 -38.347 1.00 94.19 192 LEU A N 1
ATOM 1560 C CA . LEU A 1 192 ? 21.335 4.308 -39.608 1.00 94.19 192 LEU A CA 1
ATOM 1561 C C . LEU A 1 192 ? 21.058 5.478 -40.552 1.00 94.19 192 LEU A C 1
ATOM 1563 O O . LEU A 1 192 ? 21.425 5.418 -41.720 1.00 94.19 192 LEU A O 1
ATOM 1567 N N . ARG A 1 193 ? 20.496 6.576 -40.038 1.00 95.44 193 ARG A N 1
ATOM 1568 C CA . ARG A 1 193 ? 20.273 7.786 -40.836 1.00 95.44 193 ARG A CA 1
ATOM 1569 C C . ARG A 1 193 ? 21.580 8.360 -41.394 1.00 95.44 193 ARG A C 1
ATOM 1571 O O . ARG A 1 193 ? 21.624 8.761 -42.552 1.00 95.44 193 ARG A O 1
ATOM 1578 N N . GLN A 1 194 ? 22.646 8.404 -40.595 1.00 92.69 194 GLN A N 1
ATOM 1579 C CA . GLN A 1 194 ? 23.955 8.867 -41.070 1.00 92.69 194 GLN A CA 1
ATOM 1580 C C . GLN A 1 194 ? 24.522 7.949 -42.159 1.00 92.69 194 GLN A C 1
ATOM 1582 O O . GLN A 1 194 ? 25.080 8.440 -43.139 1.00 92.69 194 GLN A O 1
ATOM 1587 N N . GLU A 1 195 ? 24.366 6.635 -42.014 1.00 91.12 195 GLU A N 1
ATOM 1588 C CA . GLU A 1 195 ? 24.778 5.659 -43.027 1.00 91.12 195 GLU A CA 1
ATOM 1589 C C . GLU A 1 195 ? 23.967 5.795 -44.323 1.00 91.12 195 GLU A C 1
ATOM 1591 O O . GLU A 1 195 ? 24.539 5.779 -45.414 1.00 91.12 195 GLU A O 1
ATOM 1596 N N . GLU A 1 196 ? 22.656 6.026 -44.229 1.00 93.81 196 GLU A N 1
ATOM 1597 C CA . GLU A 1 196 ? 21.800 6.324 -45.381 1.0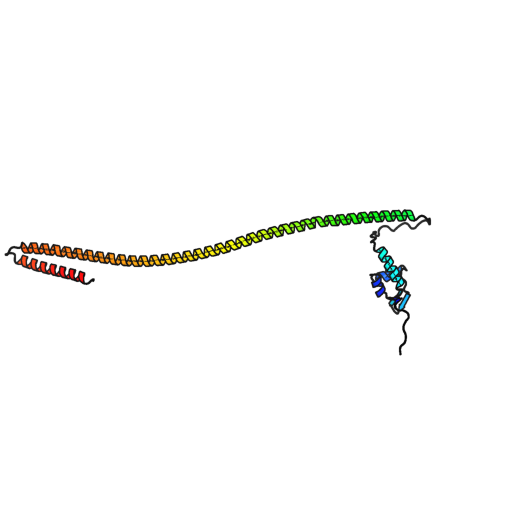0 93.81 196 GLU A CA 1
ATOM 1598 C C . GLU A 1 196 ? 22.239 7.606 -46.101 1.00 93.81 196 GLU A C 1
ATOM 1600 O O . GLU A 1 196 ? 22.404 7.598 -47.322 1.00 93.81 196 GLU A O 1
ATOM 1605 N N . GLU A 1 197 ? 22.507 8.688 -45.366 1.00 93.44 197 GLU A N 1
ATOM 1606 C CA . GLU A 1 197 ? 22.993 9.951 -45.937 1.00 93.44 197 GLU A CA 1
ATOM 1607 C C . GLU A 1 197 ? 24.361 9.781 -46.621 1.00 93.44 197 GLU A C 1
ATOM 1609 O O . GLU A 1 197 ? 24.597 10.319 -47.708 1.00 93.44 197 GLU A O 1
ATOM 1614 N N . LYS A 1 198 ? 25.280 9.011 -46.023 1.00 91.00 198 LYS A N 1
ATOM 1615 C CA . LYS A 1 198 ? 26.560 8.675 -46.666 1.00 91.00 198 LYS A CA 1
ATOM 1616 C C . LYS A 1 198 ? 26.338 7.852 -47.934 1.00 91.00 198 LYS A C 1
ATOM 1618 O O . LYS A 1 198 ? 27.036 8.071 -48.926 1.00 91.00 198 LYS A O 1
ATOM 1623 N N . ARG A 1 199 ? 25.389 6.910 -47.916 1.00 92.44 199 ARG A N 1
ATOM 1624 C CA . ARG A 1 199 ? 25.096 6.029 -49.054 1.00 92.44 199 ARG A CA 1
ATOM 1625 C C . ARG A 1 199 ? 24.522 6.824 -50.221 1.00 92.44 199 ARG A C 1
ATOM 1627 O O . ARG A 1 199 ? 24.988 6.639 -51.340 1.00 92.44 199 ARG A O 1
ATOM 1634 N N . GLN A 1 200 ? 23.603 7.748 -49.949 1.00 95.31 200 GLN A N 1
ATOM 1635 C CA . GLN A 1 200 ? 23.069 8.676 -50.949 1.00 95.31 200 GLN A CA 1
ATOM 1636 C C . GLN A 1 200 ? 24.183 9.519 -51.578 1.00 95.31 200 GLN A C 1
ATOM 1638 O O . GLN A 1 200 ? 24.323 9.542 -52.797 1.00 95.31 200 GLN A O 1
ATOM 1643 N N . LYS A 1 201 ? 25.062 10.122 -50.764 1.00 94.12 201 LYS A N 1
ATOM 1644 C CA . LYS A 1 201 ? 26.220 10.881 -51.277 1.00 94.12 201 LYS A CA 1
ATOM 1645 C C . LYS A 1 201 ? 27.137 10.027 -52.146 1.00 94.12 201 LYS A C 1
ATOM 1647 O O . LYS A 1 201 ? 27.656 10.500 -53.152 1.00 94.12 201 LYS A O 1
ATOM 1652 N N . LEU A 1 202 ? 27.376 8.776 -51.757 1.00 93.75 202 LEU A N 1
ATOM 1653 C CA . LEU A 1 202 ? 28.195 7.858 -52.541 1.00 93.75 202 LEU A CA 1
ATOM 1654 C C . LEU A 1 202 ? 27.541 7.547 -53.897 1.00 93.75 202 LEU A C 1
ATOM 1656 O O . LEU A 1 202 ? 28.228 7.548 -54.918 1.00 93.75 202 LEU A O 1
ATOM 1660 N N . GLU A 1 203 ? 26.229 7.318 -53.911 1.00 94.94 203 GLU A N 1
ATOM 1661 C CA . GLU A 1 203 ? 25.445 7.092 -55.127 1.00 94.94 203 GLU A CA 1
ATOM 1662 C C . GLU A 1 203 ? 25.484 8.307 -56.066 1.00 94.94 203 GLU A C 1
ATOM 1664 O O . GLU A 1 203 ? 25.792 8.151 -57.248 1.00 94.94 203 GLU A O 1
ATOM 1669 N N . GLU A 1 204 ? 25.315 9.523 -55.539 1.00 95.69 204 GLU A N 1
ATOM 1670 C CA . GLU A 1 204 ? 25.476 10.772 -56.299 1.00 95.69 204 GLU A CA 1
ATOM 1671 C C . GLU A 1 204 ? 26.866 10.879 -56.946 1.00 95.69 204 GLU A C 1
ATOM 1673 O O . GLU A 1 204 ? 26.989 11.251 -58.115 1.00 95.69 204 GLU A O 1
ATOM 1678 N N . GLN A 1 205 ? 27.932 10.516 -56.220 1.00 94.00 205 GLN A N 1
ATOM 1679 C CA . GLN A 1 205 ? 29.286 10.519 -56.783 1.00 94.00 205 GLN A CA 1
ATOM 1680 C C . GLN A 1 205 ? 29.456 9.473 -57.894 1.00 94.00 205 GLN A C 1
ATOM 1682 O O . GLN A 1 205 ? 30.158 9.742 -58.871 1.00 94.00 205 GLN A O 1
ATOM 1687 N N . PHE A 1 206 ? 28.825 8.299 -57.781 1.00 94.69 206 PHE A N 1
ATOM 1688 C CA . PHE A 1 206 ? 28.850 7.284 -58.838 1.00 94.69 206 PHE A CA 1
ATOM 1689 C C . PHE A 1 206 ? 28.096 7.726 -60.093 1.00 94.69 206 PHE A C 1
ATOM 1691 O O . PHE A 1 2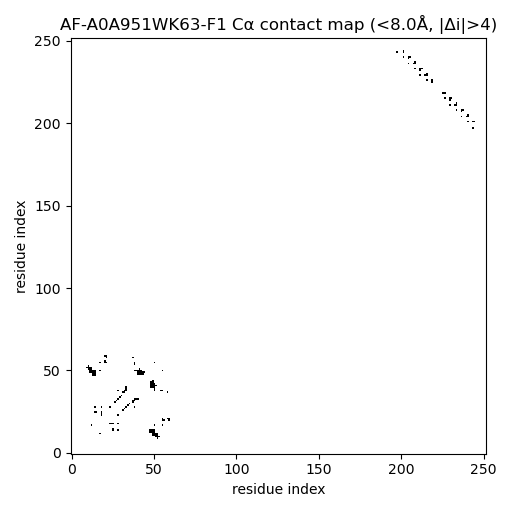06 ? 28.608 7.527 -61.196 1.00 94.69 206 PHE A O 1
ATOM 1698 N N . ILE A 1 207 ? 26.927 8.355 -59.939 1.00 96.31 207 ILE A N 1
ATOM 1699 C CA . ILE A 1 207 ? 26.183 8.945 -61.061 1.00 96.31 207 ILE A CA 1
ATOM 1700 C C . ILE A 1 207 ? 27.050 10.006 -61.739 1.00 96.31 207 ILE A C 1
ATOM 1702 O O . ILE A 1 207 ? 27.280 9.937 -62.945 1.00 96.31 207 ILE A O 1
ATOM 1706 N N . ARG A 1 208 ? 27.639 10.920 -60.957 1.00 95.56 208 ARG A N 1
ATOM 1707 C CA . ARG A 1 208 ? 28.512 11.969 -61.491 1.00 95.56 208 ARG A CA 1
ATOM 1708 C C . ARG A 1 208 ? 29.731 11.413 -62.224 1.00 95.56 208 ARG A C 1
ATOM 1710 O O . ARG A 1 208 ? 30.143 11.961 -63.244 1.00 95.56 208 ARG A O 1
ATOM 1717 N N . LEU A 1 209 ? 30.330 10.342 -61.707 1.00 95.44 209 LEU A N 1
ATOM 1718 C CA . LEU A 1 209 ? 31.448 9.674 -62.367 1.00 95.44 209 LEU A CA 1
ATOM 1719 C C . LEU A 1 209 ? 31.027 9.109 -63.728 1.00 95.44 209 LEU A C 1
ATOM 1721 O O . LEU A 1 209 ? 31.764 9.290 -64.694 1.00 95.44 209 LEU A O 1
ATOM 1725 N N . ARG A 1 210 ? 29.853 8.468 -63.800 1.00 96.00 210 ARG A N 1
ATOM 1726 C CA . ARG A 1 210 ? 29.301 7.927 -65.047 1.00 96.00 210 ARG A CA 1
ATOM 1727 C C . ARG A 1 210 ? 29.065 9.034 -66.075 1.00 96.00 210 ARG A C 1
ATOM 1729 O O . ARG A 1 210 ? 29.560 8.920 -67.188 1.00 96.00 210 ARG A O 1
ATOM 1736 N N . GLU A 1 211 ? 28.420 10.133 -65.683 1.00 95.81 211 GLU A N 1
ATOM 1737 C CA . GLU A 1 211 ? 28.210 11.298 -66.561 1.00 95.81 211 GLU A CA 1
ATOM 1738 C C . GLU A 1 211 ? 29.533 11.847 -67.116 1.00 95.81 211 GLU A C 1
ATOM 1740 O O . GLU A 1 211 ? 29.651 12.139 -68.304 1.00 95.81 211 GLU A O 1
ATOM 1745 N N . LEU A 1 212 ? 30.552 11.991 -66.260 1.00 94.00 212 LEU A N 1
ATOM 1746 C CA . LEU A 1 212 ? 31.863 12.488 -66.679 1.00 94.00 212 LEU A CA 1
ATOM 1747 C C . LEU A 1 212 ? 32.581 11.510 -67.617 1.00 94.00 212 LEU A C 1
ATOM 1749 O O . LEU A 1 212 ? 33.295 11.957 -68.513 1.00 94.00 212 LEU A O 1
ATOM 1753 N N . GLN A 1 213 ? 32.412 10.200 -67.417 1.00 92.94 213 GLN A N 1
ATOM 1754 C CA . GLN A 1 213 ? 32.938 9.168 -68.315 1.00 92.94 213 GLN A CA 1
ATOM 1755 C C . GLN A 1 213 ? 32.249 9.222 -69.681 1.00 92.94 213 GLN A C 1
ATOM 1757 O O . GLN A 1 213 ? 32.940 9.299 -70.690 1.00 92.94 213 GLN A O 1
ATOM 1762 N N . GLU A 1 214 ? 30.919 9.308 -69.723 1.00 94.88 214 GLU A N 1
ATOM 1763 C CA . GLU A 1 214 ? 30.154 9.462 -70.969 1.00 94.88 214 GLU A CA 1
ATOM 1764 C C . GLU A 1 214 ? 30.552 10.740 -71.732 1.00 94.88 214 GLU A C 1
ATOM 1766 O O . GLU A 1 214 ? 30.755 10.719 -72.949 1.00 94.88 214 GLU A O 1
ATOM 1771 N N . GLN A 1 215 ? 30.748 11.858 -71.021 1.00 92.88 215 GLN A N 1
ATOM 1772 C CA . GLN A 1 215 ? 31.272 13.100 -71.606 1.00 92.88 215 GLN A CA 1
ATOM 1773 C C . GLN A 1 215 ? 32.705 12.939 -72.125 1.00 92.88 215 GLN A C 1
ATOM 1775 O O . GLN A 1 215 ? 33.056 13.486 -73.167 1.00 92.88 215 GLN A O 1
ATOM 1780 N N . PHE A 1 216 ? 33.554 12.200 -71.411 1.00 92.50 216 PHE A N 1
ATOM 1781 C CA . PHE A 1 216 ? 34.934 11.954 -71.825 1.00 92.50 216 PHE A CA 1
ATOM 1782 C C . PHE A 1 216 ? 35.015 11.062 -73.069 1.00 92.50 216 PHE A C 1
ATOM 1784 O O . PHE A 1 216 ? 35.851 11.318 -73.939 1.00 92.50 216 PHE A O 1
ATOM 1791 N N . ASP A 1 217 ? 34.149 10.054 -73.160 1.00 90.69 217 ASP A N 1
ATOM 1792 C CA . ASP A 1 217 ? 34.088 9.106 -74.274 1.00 90.69 217 ASP A CA 1
ATOM 1793 C C . ASP A 1 217 ? 33.482 9.738 -75.536 1.00 90.69 217 ASP A C 1
ATOM 1795 O O . ASP A 1 217 ? 33.883 9.404 -76.651 1.00 90.69 217 ASP A O 1
ATOM 1799 N N . SER A 1 218 ? 32.572 10.704 -75.370 1.00 91.19 218 SER A N 1
ATOM 1800 C CA . SER A 1 218 ? 31.985 11.484 -76.469 1.00 91.19 218 SER A CA 1
ATOM 1801 C C . SER A 1 218 ? 32.856 12.654 -76.957 1.00 91.19 218 SER A C 1
ATOM 1803 O O . SER A 1 218 ? 32.587 13.197 -78.027 1.00 91.19 218 SER A O 1
ATOM 1805 N N . CYS A 1 219 ? 33.923 13.027 -76.236 1.00 90.62 219 CYS A N 1
ATOM 1806 C CA . CYS A 1 219 ? 34.842 14.093 -76.654 1.00 90.62 219 CYS A CA 1
ATOM 1807 C C . CYS A 1 219 ? 35.636 13.723 -77.915 1.00 90.62 219 CYS A C 1
ATOM 1809 O O . CYS A 1 219 ? 36.312 12.688 -77.981 1.00 90.62 219 CYS A O 1
ATOM 1811 N N . HIS A 1 220 ? 35.672 14.638 -78.882 1.00 86.12 220 HIS A N 1
ATOM 1812 C CA . HIS A 1 220 ? 36.451 14.454 -80.103 1.00 86.12 220 HIS A CA 1
ATOM 1813 C C . HIS A 1 220 ? 37.957 14.669 -79.876 1.00 86.12 220 HIS A C 1
ATOM 1815 O O . HIS A 1 220 ? 38.398 15.360 -78.956 1.00 86.12 220 HIS A O 1
ATOM 1821 N N . PHE A 1 221 ? 38.786 14.077 -80.744 1.00 79.62 221 PHE A N 1
ATOM 1822 C CA . PHE A 1 221 ? 40.250 14.072 -80.598 1.00 79.62 221 PHE A CA 1
ATOM 1823 C C . PHE A 1 221 ? 40.877 15.478 -80.507 1.00 79.62 221 PHE A C 1
ATOM 1825 O O . PHE A 1 221 ? 41.844 15.668 -79.770 1.00 79.62 221 PHE A O 1
ATOM 1832 N N . TYR A 1 222 ? 40.318 16.467 -81.209 1.00 84.69 222 TYR A N 1
ATOM 1833 C CA . TYR A 1 222 ? 40.827 17.843 -81.229 1.00 84.69 222 TYR A CA 1
ATOM 1834 C C . TYR A 1 222 ? 40.461 18.665 -79.975 1.00 84.69 222 TYR A C 1
ATOM 1836 O O . TYR A 1 222 ? 41.015 19.741 -79.761 1.00 84.69 222 TYR A O 1
ATOM 1844 N N . GLU A 1 223 ? 39.602 18.157 -79.084 1.00 88.44 223 GLU A N 1
ATOM 1845 C CA . GLU A 1 223 ? 39.155 18.842 -77.861 1.00 88.44 223 GLU A CA 1
ATOM 1846 C C . GLU A 1 223 ? 40.068 18.556 -76.653 1.00 88.44 223 GLU A C 1
ATOM 1848 O O . GLU A 1 223 ? 39.626 18.300 -75.528 1.00 88.44 223 GLU A O 1
ATOM 1853 N N . TRP A 1 224 ? 41.387 18.599 -76.861 1.00 84.38 224 TRP A N 1
ATOM 1854 C CA . TRP A 1 224 ? 42.378 18.166 -75.866 1.00 84.38 224 TRP A CA 1
ATOM 1855 C C . TRP A 1 224 ? 42.268 18.898 -74.515 1.00 84.38 224 TRP A C 1
ATOM 1857 O O . TRP A 1 224 ? 42.405 18.285 -73.452 1.00 84.38 224 TRP A O 1
ATOM 1867 N N . GLY A 1 225 ? 41.958 20.200 -74.533 1.00 89.31 225 GLY A N 1
ATOM 1868 C CA . GLY A 1 225 ? 41.756 20.996 -73.318 1.00 89.31 225 GLY A CA 1
ATOM 1869 C C . GLY A 1 225 ? 40.520 20.581 -72.509 1.00 89.31 225 GLY A C 1
ATOM 1870 O O . GLY A 1 225 ? 40.553 20.592 -71.276 1.00 89.31 225 GLY A O 1
ATOM 1871 N N . LEU A 1 226 ? 39.435 20.171 -73.174 1.00 89.88 226 LEU A N 1
ATOM 1872 C CA . LEU A 1 226 ? 38.247 19.624 -72.514 1.00 89.88 226 LEU A CA 1
ATOM 1873 C C . LEU A 1 226 ? 38.544 18.232 -71.946 1.00 89.88 226 LEU A C 1
ATOM 1875 O O . LEU A 1 226 ? 38.318 17.997 -70.760 1.00 89.88 226 LEU A O 1
ATOM 1879 N N . LYS A 1 227 ? 39.180 17.365 -72.740 1.00 90.62 227 LYS A N 1
ATOM 1880 C CA . LYS A 1 227 ? 39.576 16.010 -72.335 1.00 90.62 227 LYS A CA 1
ATOM 1881 C C . LYS A 1 227 ? 40.495 16.002 -71.110 1.00 90.62 227 LYS A C 1
ATOM 1883 O O . LYS A 1 227 ? 40.313 15.201 -70.193 1.00 90.62 227 LYS A O 1
ATOM 1888 N N . ARG A 1 228 ? 41.461 16.928 -71.041 1.00 90.38 228 ARG A N 1
ATOM 1889 C CA . ARG A 1 228 ? 42.337 17.094 -69.869 1.00 90.38 228 ARG A CA 1
ATOM 1890 C C . ARG A 1 228 ? 41.553 17.523 -68.625 1.00 90.38 228 ARG A C 1
ATOM 1892 O O . ARG A 1 228 ? 41.794 16.971 -67.556 1.00 90.38 228 ARG A O 1
ATOM 1899 N N . ARG A 1 229 ? 40.608 18.462 -68.759 1.00 92.62 229 ARG A N 1
ATOM 1900 C CA . ARG A 1 229 ? 39.742 18.906 -67.649 1.00 92.62 229 ARG A CA 1
ATOM 1901 C C . ARG A 1 229 ? 38.848 17.777 -67.136 1.00 92.62 229 ARG A C 1
ATOM 1903 O O . ARG A 1 229 ? 38.833 17.540 -65.931 1.00 92.62 229 ARG A O 1
ATOM 1910 N N . LEU A 1 230 ? 38.184 17.047 -68.034 1.00 91.88 230 LEU A N 1
ATOM 1911 C CA . LEU A 1 230 ? 37.345 15.898 -67.681 1.00 91.88 230 LEU A CA 1
ATOM 1912 C C . LEU A 1 230 ? 38.158 14.802 -66.987 1.00 91.88 230 LEU A C 1
ATOM 1914 O O . LEU A 1 230 ? 37.735 14.294 -65.955 1.00 91.88 230 LEU A O 1
ATOM 1918 N N . ARG A 1 231 ? 39.377 14.501 -67.459 1.00 92.06 231 ARG A N 1
ATOM 1919 C CA . ARG A 1 231 ? 40.267 13.531 -66.796 1.00 92.06 231 ARG A CA 1
ATOM 1920 C C . ARG A 1 231 ? 40.602 13.930 -65.357 1.00 92.06 231 ARG A C 1
ATOM 1922 O O . ARG A 1 231 ? 40.563 13.078 -64.472 1.00 92.06 231 ARG A O 1
ATOM 1929 N N . THR A 1 232 ? 40.907 15.205 -65.113 1.00 92.94 232 THR A N 1
ATOM 1930 C CA . THR A 1 232 ? 41.164 15.715 -63.757 1.00 92.94 232 THR A CA 1
ATOM 1931 C C . THR A 1 232 ? 39.915 15.625 -62.878 1.00 92.94 232 THR A C 1
ATOM 1933 O O . THR A 1 232 ? 40.013 15.218 -61.723 1.00 92.94 232 THR A O 1
ATOM 1936 N N . GLN A 1 233 ? 38.735 15.949 -63.418 1.00 93.50 233 GLN A N 1
ATOM 1937 C CA . GLN A 1 233 ? 37.466 15.832 -62.690 1.00 93.50 233 GLN A CA 1
ATOM 1938 C C . GLN A 1 233 ? 37.134 14.374 -62.352 1.00 93.50 233 GLN A C 1
ATOM 1940 O O . GLN A 1 233 ? 36.847 14.084 -61.197 1.00 93.50 233 GLN A O 1
ATOM 1945 N N . ILE A 1 234 ? 37.278 13.447 -63.304 1.00 93.69 234 ILE A N 1
ATOM 1946 C CA . ILE A 1 234 ? 37.112 12.000 -63.095 1.00 93.69 234 ILE A CA 1
ATOM 1947 C C . ILE A 1 234 ? 38.046 11.504 -61.984 1.00 93.69 234 ILE A C 1
ATOM 1949 O O . ILE A 1 234 ? 37.612 10.800 -61.075 1.00 93.69 234 ILE A O 1
ATOM 1953 N N . GLN A 1 235 ? 39.323 11.895 -62.011 1.00 93.88 235 GLN A N 1
ATOM 1954 C CA . GLN A 1 235 ? 40.279 11.539 -60.957 1.00 93.88 235 GLN A CA 1
ATOM 1955 C C . GLN A 1 235 ? 39.884 12.114 -59.591 1.00 93.88 235 GLN A C 1
ATOM 1957 O O . GLN A 1 235 ? 39.979 11.405 -58.588 1.00 93.88 235 GLN A O 1
ATOM 1962 N N . GLY A 1 236 ? 39.395 13.357 -59.550 1.00 93.81 236 GLY A N 1
ATOM 1963 C CA . GLY A 1 236 ? 38.868 13.984 -58.337 1.00 93.81 236 GLY A CA 1
ATOM 1964 C C . GLY A 1 236 ? 37.651 13.246 -57.772 1.00 93.81 236 GLY A C 1
ATOM 1965 O O . GLY A 1 236 ? 37.634 12.904 -56.590 1.00 93.81 236 GLY A O 1
ATOM 1966 N N . THR A 1 237 ? 36.670 12.919 -58.616 1.00 93.50 237 THR A N 1
ATOM 1967 C CA . THR A 1 237 ? 35.472 12.162 -58.224 1.00 93.50 237 THR A CA 1
ATOM 1968 C C . THR A 1 237 ? 35.827 10.749 -57.758 1.00 93.50 237 THR A C 1
ATOM 1970 O O . THR A 1 237 ? 35.354 10.316 -56.710 1.00 93.50 237 THR A O 1
ATOM 1973 N N . MET A 1 238 ? 36.736 10.046 -58.445 1.00 92.38 238 MET A N 1
ATOM 1974 C CA . MET A 1 238 ? 37.223 8.733 -57.997 1.00 92.38 238 MET A CA 1
ATOM 1975 C C . MET A 1 238 ? 37.935 8.801 -56.640 1.00 92.38 238 MET A C 1
ATOM 1977 O O . MET A 1 238 ? 37.774 7.900 -55.816 1.00 92.38 238 MET A O 1
ATOM 1981 N N . ALA A 1 239 ? 38.716 9.854 -56.380 1.00 92.88 239 ALA A N 1
ATOM 1982 C CA . ALA A 1 239 ? 39.346 10.052 -55.077 1.00 92.88 239 ALA A CA 1
ATOM 1983 C C . ALA A 1 239 ? 38.302 10.297 -53.974 1.00 92.88 239 ALA A C 1
ATOM 1985 O O . ALA A 1 239 ? 38.428 9.738 -52.884 1.00 92.88 239 ALA A O 1
ATOM 1986 N N . ASN A 1 240 ? 37.247 11.066 -54.263 1.00 92.44 240 ASN A N 1
ATOM 1987 C CA . ASN A 1 240 ? 36.140 11.297 -53.332 1.00 92.44 240 ASN A CA 1
ATOM 1988 C C . ASN A 1 240 ? 35.358 10.010 -53.029 1.00 92.44 240 ASN A C 1
ATOM 1990 O O . ASN A 1 240 ? 35.108 9.723 -51.860 1.00 92.44 240 ASN A O 1
ATOM 1994 N N . ILE A 1 241 ? 35.053 9.196 -54.046 1.00 93.19 241 ILE A N 1
ATOM 1995 C CA . ILE A 1 241 ? 34.417 7.877 -53.878 1.00 93.19 241 ILE A CA 1
ATOM 1996 C C . ILE A 1 241 ? 35.263 6.988 -52.966 1.00 93.19 241 ILE A C 1
ATOM 1998 O O . ILE A 1 241 ? 34.741 6.423 -52.008 1.00 93.19 241 ILE A O 1
ATOM 2002 N N . ARG A 1 242 ? 36.580 6.909 -53.206 1.00 91.69 242 ARG A N 1
ATOM 2003 C CA . ARG A 1 242 ? 37.487 6.113 -52.364 1.00 91.69 242 ARG A CA 1
ATOM 2004 C C . ARG A 1 242 ? 37.481 6.589 -50.913 1.00 91.69 242 ARG A C 1
ATOM 2006 O O . ARG A 1 242 ? 37.412 5.751 -50.024 1.00 91.69 242 ARG A O 1
ATOM 2013 N N . ARG A 1 243 ? 37.501 7.905 -50.668 1.00 90.44 243 ARG A N 1
ATOM 2014 C CA . ARG A 1 243 ? 37.431 8.475 -49.308 1.00 90.44 243 ARG A CA 1
ATOM 2015 C C . ARG A 1 243 ? 36.125 8.120 -48.598 1.00 90.44 243 ARG A C 1
ATOM 2017 O O . ARG A 1 243 ? 36.152 7.704 -47.441 1.00 90.44 243 ARG A O 1
ATOM 2024 N N . LEU A 1 244 ? 34.995 8.242 -49.294 1.00 88.56 244 LEU A N 1
ATOM 2025 C CA . LEU A 1 244 ? 33.690 7.862 -48.753 1.00 88.56 244 LEU A CA 1
ATOM 2026 C C . LEU A 1 244 ? 33.649 6.358 -48.447 1.00 88.56 244 LEU A C 1
ATOM 2028 O O . LEU A 1 244 ? 33.304 5.981 -47.333 1.00 88.56 244 LEU A O 1
ATOM 2032 N N . GLN A 1 245 ? 34.116 5.501 -49.358 1.00 87.25 245 GLN A N 1
ATOM 2033 C CA . GLN A 1 245 ? 34.200 4.049 -49.147 1.00 87.25 245 GLN A CA 1
ATOM 2034 C C . GLN A 1 245 ? 35.123 3.651 -47.989 1.00 87.25 245 GLN A C 1
ATOM 2036 O O . GLN A 1 245 ? 34.798 2.735 -47.238 1.00 87.25 245 GLN A O 1
ATOM 2041 N N . THR A 1 246 ? 36.255 4.335 -47.802 1.00 85.31 246 THR A N 1
ATOM 2042 C CA . THR A 1 246 ? 37.116 4.090 -46.636 1.00 85.31 246 THR A CA 1
ATOM 2043 C C . THR A 1 246 ? 36.439 4.492 -45.332 1.00 85.31 246 THR A C 1
ATOM 2045 O O . THR A 1 246 ? 36.621 3.803 -44.336 1.00 85.31 246 THR A O 1
ATOM 2048 N N . SER A 1 247 ? 35.608 5.541 -45.343 1.00 80.69 247 SER A N 1
ATOM 2049 C CA . SER A 1 247 ? 34.847 5.956 -44.157 1.00 80.69 247 SER A CA 1
ATOM 2050 C C . SER A 1 247 ? 33.704 5.001 -43.787 1.00 80.69 247 SER A C 1
ATOM 2052 O O . SER A 1 247 ? 33.288 4.992 -42.635 1.00 80.69 247 SER A O 1
ATOM 2054 N N . PHE A 1 248 ? 33.227 4.180 -44.733 1.00 77.50 248 PHE A N 1
ATOM 2055 C CA . PHE A 1 248 ? 32.283 3.089 -44.458 1.00 77.50 248 PHE A CA 1
ATOM 2056 C C . PHE A 1 248 ? 32.960 1.893 -43.777 1.00 77.50 248 PHE A C 1
ATOM 2058 O O . PHE A 1 248 ? 32.350 1.238 -42.947 1.00 77.50 248 PHE A O 1
ATOM 2065 N N . ARG A 1 249 ? 34.225 1.603 -44.113 1.00 68.75 249 ARG A N 1
ATOM 2066 C CA . ARG A 1 249 ? 34.952 0.428 -43.593 1.00 68.75 249 ARG A CA 1
ATOM 2067 C C . ARG A 1 249 ? 35.582 0.628 -42.216 1.00 68.75 249 ARG A C 1
ATOM 2069 O O . ARG A 1 249 ? 36.031 -0.340 -41.626 1.00 68.75 249 ARG A O 1
ATOM 2076 N N . SER A 1 250 ? 35.679 1.863 -41.730 1.00 60.75 250 SER A N 1
ATOM 2077 C CA . SER A 1 250 ? 36.305 2.177 -40.439 1.00 60.75 250 SER A CA 1
ATOM 2078 C C . SER A 1 250 ? 35.319 2.202 -39.262 1.00 60.75 250 SER A C 1
ATOM 2080 O O . SER A 1 250 ? 35.659 2.755 -38.219 1.00 60.75 250 SER A O 1
ATOM 2082 N N . MET A 1 251 ? 34.087 1.720 -39.450 1.00 51.75 251 MET A N 1
ATOM 2083 C CA . MET A 1 251 ? 33.047 1.654 -38.412 1.00 51.75 251 MET A CA 1
ATOM 2084 C C . MET A 1 251 ? 32.642 0.219 -38.025 1.00 51.75 251 MET A C 1
ATOM 2086 O O . MET A 1 251 ? 31.841 0.078 -37.103 1.00 51.75 251 MET A O 1
ATOM 2090 N N . ASP A 1 252 ? 33.219 -0.797 -38.679 1.00 45.50 252 ASP A N 1
ATOM 2091 C CA . ASP A 1 252 ? 33.245 -2.194 -38.211 1.00 45.50 252 ASP A CA 1
ATOM 2092 C C . ASP A 1 252 ? 34.448 -2.411 -37.274 1.00 45.50 252 ASP A C 1
ATOM 2094 O O . ASP A 1 252 ? 34.304 -3.157 -36.278 1.00 45.50 252 ASP A O 1
#

Sequence (252 aa):
MERDNRFSNDQFVSVQDACTLLNCGRTKIYTHYISNGLLAVKKKIGNRSFFLRTDIERIAKSEELSILPVSMSPSQNQEQESELIGPSGRDEDQKNLSEYISSLKARIHDLEQALRAQSVPMIEYQEKLRLKDLEIQQQNELLEFAEQRARHLESESKQLREAEEQTKLELQDTESRFNQSLKVALTFKNQLRQEEEKRQKLEEQFIRLRELQEQFDSCHFYEWGLKRRLRTQIQGTMANIRRLQTSFRSMD

Secondary structure (DSSP, 8-state):
------S-TTSEEEHHHHHHHTT--HHHIIIIIITTTSS---EEETTEEEEEHHHHHHHHHHHHTT-S-----S---SS-------S-THHHHHHHHHHHHHHHHHHHHHHHHHHHHHHHHHHHHHHHHHHHHHHHHHHHHHHHHHHHHHHHHHHHHHHHHHHHHHHHHHHHHHHHHHHHHHHHHHHHHHHHHHHHHHHHHHHHHHHHHHHHHHHHHH--TT-HHHHHHHHHHHHHHHHHHHHHHHHHHT--

Foldseek 3Di:
DDDDDDPPPLFKDWLVRLCVLQVHDSCCCVPPCVVVVLFDFPDDDPPITIGTPVSSNVVSVVVVVVVPDPPDDPDDPDDDPDDDDDDDCPVVVVVVVVVVVVVVVVVVVVVVVVVVVVVVVVVVVVVVVVVVVVVVVVVVVVVVVVVVVVVVVVVVVVVVVVVVVVVVVVVVVVVVVVVVVVVVVVVVVVVVVVVVVLVVVLVVLVVVLVVLVVVLVPDDPVPVVSNVVSVVVNVVSVVVNVVSVVVVVVVD